Protein AF-A0A7S2GN56-F1 (afdb_monomer)

Organism: NCBI:txid327968

Foldseek 3Di:
DVLLVVQLVLLLCVVVVVDDQVRSVCCCVVPSVVVLVVVVVVVVPPDPPPPPPDPDDDDDDDDDDDDDDDPPDPPPPPWRKDKDKAFPWALLQFWAQLLRLCLRPLSCVLLVVLDPSSVVLSVVLCVVLVNDPVCRHGRLLPHDPVCSVCVLVSCVVRVVVSVHDNSNRIDTWMKIQQDPLDPPDCLDSVNIDISNNLNLLLVLLLPDQDCCLVPDVLQVADADPVRHHDPVRVVVVSVVSNVVSNVLSVVLSVSNDSVSVSVSSVSSSVVSVVVSVVVSVCVVVVQWDDDPPDIDGDDDD

Sequence (301 aa):
DLLWLAAVALAGYHDQGLLSDMKYQRTLQEELKESNDRVADSLFSGTPSAGDTVPEAASDDEDLPPSRRPPPRRSQEKHSLRFEKDLRLTLYKHWGLEESMMHSSYFYGMLGLHRDKGLRALKNFFATAGIPPSDYRQMFSCMQMKSQKGIANKFRQHGKAYGLSEGKMFLDMIVRDLGPLGEMYRALYLNEVSCLDAVHVVSALLSVVPVELSGTRTESLPKDASGKPELQAVETIQREAMVANFWRAFDAVLCKEPQTLRDGIAAAVEVAKAVQSQGRLIWDTKAMHKSGNFYWCRIEQ

Structure (mmCIF, N/CA/C/O backbone):
data_AF-A0A7S2GN56-F1
#
_entry.id   AF-A0A7S2GN56-F1
#
loop_
_atom_site.group_PDB
_atom_site.id
_atom_site.type_symbol
_atom_site.label_atom_id
_atom_site.label_alt_id
_atom_site.label_comp_id
_atom_site.label_asym_id
_atom_site.label_entity_id
_atom_site.label_seq_id
_atom_site.pdbx_PDB_ins_code
_atom_site.Cartn_x
_atom_site.Cartn_y
_atom_site.Cartn_z
_atom_site.occupancy
_atom_site.B_iso_or_equiv
_atom_site.auth_seq_id
_atom_site.auth_comp_id
_atom_site.auth_asym_id
_atom_site.auth_atom_id
_atom_site.pdbx_PDB_model_num
ATOM 1 N N . ASP A 1 1 ? 10.613 17.009 3.247 1.00 88.88 1 ASP A N 1
ATOM 2 C CA . ASP A 1 1 ? 11.185 16.133 2.201 1.00 88.88 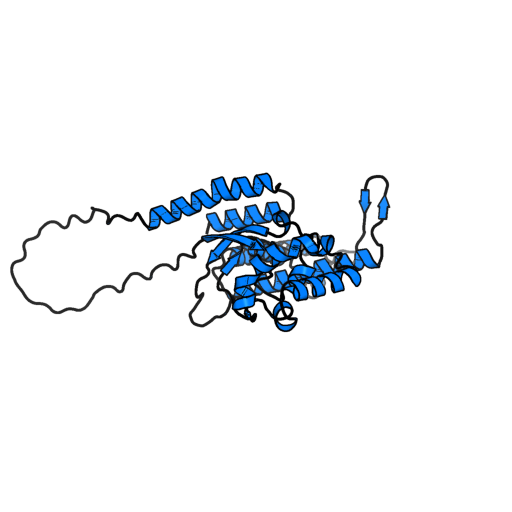1 ASP A CA 1
ATOM 3 C C . ASP A 1 1 ? 12.128 15.065 2.742 1.00 88.88 1 ASP A C 1
ATOM 5 O O . ASP A 1 1 ? 11.739 13.911 2.691 1.00 88.88 1 ASP A O 1
ATOM 9 N N . LEU A 1 2 ? 13.302 15.379 3.306 1.00 92.62 2 LEU A N 1
ATOM 10 C CA . LEU A 1 2 ? 14.234 14.330 3.780 1.00 92.62 2 LE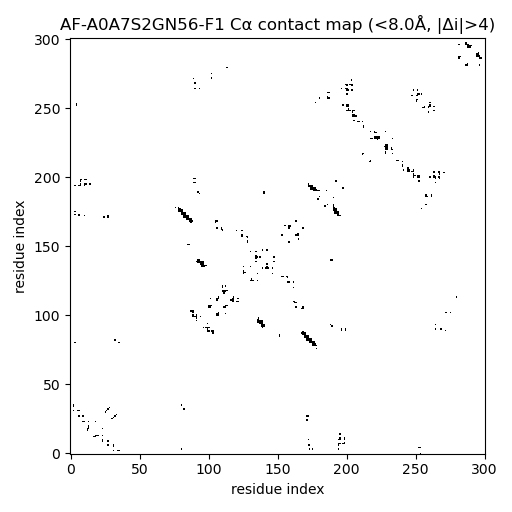U A CA 1
ATOM 11 C C . LEU A 1 2 ? 13.613 13.373 4.811 1.00 92.62 2 LEU A C 1
ATOM 13 O O . LEU A 1 2 ? 13.699 12.161 4.647 1.00 92.62 2 LEU A O 1
ATOM 17 N N . LEU A 1 3 ? 12.917 13.912 5.819 1.00 93.56 3 LEU A N 1
ATOM 18 C CA . LEU A 1 3 ? 12.226 13.096 6.824 1.00 93.56 3 LEU A CA 1
ATOM 19 C C . LEU A 1 3 ? 11.129 12.210 6.208 1.00 93.56 3 LEU A C 1
ATOM 21 O O . LEU A 1 3 ? 10.927 11.076 6.629 1.00 93.56 3 LEU A O 1
ATOM 25 N N . TRP A 1 4 ? 10.463 12.709 5.165 1.00 95.00 4 TRP A N 1
ATOM 26 C CA . TRP A 1 4 ? 9.474 11.947 4.407 1.00 95.00 4 TRP A CA 1
ATOM 27 C C . TRP A 1 4 ? 10.122 10.807 3.615 1.00 95.00 4 TRP A C 1
ATOM 29 O O . TRP A 1 4 ? 9.656 9.677 3.692 1.00 95.00 4 TRP A O 1
ATOM 39 N N . LEU A 1 5 ? 11.230 11.066 2.916 1.00 96.56 5 LEU A N 1
ATOM 40 C CA . LEU A 1 5 ? 11.973 10.023 2.201 1.00 96.56 5 LEU A CA 1
ATOM 41 C C . LEU A 1 5 ? 12.484 8.937 3.159 1.00 96.56 5 LEU A C 1
ATOM 43 O O . LEU A 1 5 ? 12.378 7.754 2.848 1.00 96.56 5 LEU A O 1
ATOM 47 N N . ALA A 1 6 ? 12.966 9.324 4.345 1.00 97.00 6 ALA A N 1
ATOM 48 C CA . ALA A 1 6 ? 13.357 8.380 5.390 1.00 97.00 6 ALA A CA 1
ATOM 49 C C . ALA A 1 6 ? 12.167 7.530 5.874 1.00 97.00 6 ALA A C 1
ATOM 51 O O . ALA A 1 6 ? 12.303 6.318 6.031 1.00 97.00 6 ALA A O 1
ATOM 52 N N . ALA A 1 7 ? 10.988 8.138 6.043 1.00 97.06 7 ALA A N 1
ATOM 53 C CA . ALA A 1 7 ? 9.761 7.432 6.408 1.00 97.06 7 ALA A CA 1
ATOM 54 C C . ALA A 1 7 ? 9.322 6.410 5.351 1.00 97.06 7 ALA A C 1
ATOM 56 O O . ALA A 1 7 ? 8.974 5.280 5.695 1.00 97.06 7 ALA A O 1
ATOM 57 N N . VAL A 1 8 ? 9.351 6.797 4.071 1.00 97.88 8 VAL A N 1
ATOM 58 C CA . VAL A 1 8 ? 9.019 5.910 2.946 1.00 97.88 8 VAL A CA 1
ATOM 59 C C . VAL A 1 8 ? 10.029 4.766 2.855 1.00 97.88 8 VAL A C 1
ATOM 61 O O . VAL A 1 8 ? 9.628 3.615 2.727 1.00 97.88 8 VAL A O 1
ATOM 64 N N . ALA A 1 9 ? 11.327 5.043 3.003 1.00 97.44 9 ALA A N 1
ATOM 65 C CA . ALA A 1 9 ? 12.356 4.004 3.012 1.00 97.44 9 ALA A CA 1
ATOM 66 C C . ALA A 1 9 ? 12.166 3.014 4.176 1.00 97.44 9 ALA A C 1
ATOM 68 O O . ALA A 1 9 ? 12.193 1.802 3.965 1.00 97.44 9 ALA A O 1
ATOM 69 N N . LEU A 1 10 ? 11.920 3.515 5.393 1.00 97.94 10 LEU A N 1
ATOM 70 C CA . LEU A 1 10 ? 11.666 2.686 6.573 1.00 97.94 10 LEU A CA 1
ATOM 71 C C . LEU A 1 10 ? 10.440 1.780 6.378 1.00 97.94 10 LEU A C 1
ATOM 73 O O . LEU A 1 10 ? 10.506 0.584 6.669 1.00 97.94 10 LEU A O 1
ATOM 77 N N . ALA A 1 11 ? 9.341 2.339 5.861 1.00 97.50 11 ALA A N 1
ATOM 78 C CA . ALA A 1 11 ? 8.138 1.582 5.523 1.00 97.50 11 ALA A CA 1
ATOM 79 C C . ALA A 1 11 ? 8.406 0.544 4.424 1.00 97.50 11 ALA A C 1
ATOM 81 O O . ALA A 1 11 ? 7.923 -0.577 4.528 1.00 97.50 11 ALA A O 1
ATOM 82 N N . GLY A 1 12 ? 9.227 0.873 3.424 1.00 97.06 12 GLY A N 1
ATOM 83 C CA . GLY A 1 12 ? 9.600 -0.044 2.345 1.00 97.06 12 GLY A CA 1
ATOM 84 C C . GLY A 1 12 ? 10.362 -1.269 2.844 1.00 97.06 12 GLY A C 1
ATOM 85 O O . GLY A 1 12 ? 9.999 -2.397 2.515 1.00 97.06 12 GLY A O 1
ATOM 86 N N . TYR A 1 13 ? 11.365 -1.074 3.706 1.00 97.19 13 TYR A N 1
ATOM 87 C CA . TYR A 1 13 ? 12.093 -2.191 4.319 1.00 97.19 13 TYR A CA 1
ATOM 88 C C . TYR A 1 13 ? 11.192 -3.071 5.196 1.00 97.19 13 TYR A C 1
ATOM 90 O O . TYR A 1 13 ? 11.375 -4.288 5.244 1.00 97.19 13 TYR A O 1
ATOM 98 N N . HIS A 1 14 ? 10.221 -2.474 5.892 1.00 96.75 14 HIS A N 1
ATOM 99 C CA . HIS A 1 14 ? 9.245 -3.220 6.689 1.00 96.75 14 HIS A CA 1
ATOM 100 C C . HIS A 1 14 ? 8.261 -4.009 5.822 1.00 96.75 14 HIS A C 1
ATOM 102 O O . HIS A 1 14 ? 8.026 -5.186 6.095 1.00 96.75 14 HIS A O 1
ATOM 108 N N . ASP A 1 15 ? 7.740 -3.408 4.752 1.00 94.62 15 ASP A N 1
ATOM 109 C CA . ASP A 1 15 ? 6.790 -4.060 3.847 1.00 94.62 15 ASP A CA 1
ATOM 110 C C . ASP A 1 15 ? 7.421 -5.246 3.100 1.00 94.62 15 ASP A C 1
ATOM 112 O O . ASP A 1 15 ? 6.813 -6.308 2.987 1.00 94.62 15 ASP A O 1
ATOM 116 N N . GLN A 1 16 ? 8.695 -5.121 2.710 1.00 93.69 16 GLN A N 1
ATOM 117 C CA . GLN A 1 16 ? 9.483 -6.206 2.108 1.00 93.69 16 GLN A CA 1
ATOM 118 C C . GLN A 1 16 ? 9.889 -7.310 3.104 1.00 93.69 16 GLN A C 1
ATOM 120 O O . GLN A 1 16 ? 10.497 -8.304 2.709 1.00 93.69 16 GLN A O 1
ATOM 125 N N . GLY A 1 17 ? 9.594 -7.153 4.400 1.00 94.06 17 GLY A N 1
ATOM 126 C CA . GLY A 1 17 ? 9.974 -8.113 5.441 1.00 94.06 17 GLY A CA 1
ATOM 127 C C . GLY A 1 17 ? 11.466 -8.107 5.796 1.00 94.06 17 GLY A C 1
ATOM 128 O O . GLY A 1 17 ? 11.933 -9.010 6.488 1.00 94.06 17 GLY A O 1
ATOM 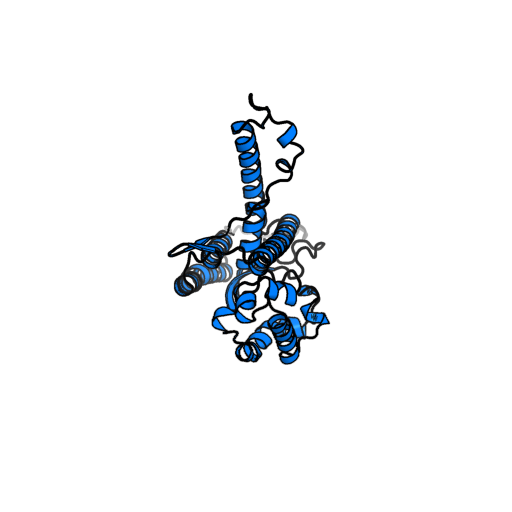129 N N . LEU A 1 18 ? 12.215 -7.091 5.353 1.00 96.06 18 LEU A N 1
ATOM 130 C CA . LEU A 1 18 ? 13.637 -6.903 5.670 1.00 96.06 18 LEU A CA 1
ATOM 131 C C . LEU A 1 18 ? 13.849 -6.287 7.062 1.00 96.06 18 LEU A C 1
ATOM 133 O O . LEU A 1 18 ? 14.956 -6.318 7.602 1.00 96.06 18 LEU A O 1
ATOM 137 N N . LEU A 1 19 ? 12.788 -5.735 7.656 1.00 96.38 19 LEU A N 1
ATOM 138 C CA . LEU A 1 19 ? 12.792 -5.137 8.984 1.00 96.38 19 LEU A CA 1
ATOM 139 C C . LEU A 1 19 ? 11.758 -5.808 9.892 1.00 96.38 19 LEU A C 1
ATOM 141 O O . LEU A 1 19 ? 10.605 -5.983 9.508 1.00 96.38 19 LEU A O 1
ATOM 145 N N . SER A 1 20 ? 12.152 -6.150 11.121 1.00 95.88 20 SER A N 1
ATOM 146 C CA . SER A 1 20 ? 11.213 -6.682 12.114 1.00 95.88 20 SER A CA 1
ATOM 147 C C . SER A 1 20 ? 10.247 -5.602 12.611 1.00 95.88 20 SER A C 1
ATOM 149 O O . SER A 1 20 ? 10.622 -4.432 12.701 1.00 95.88 20 SER A O 1
ATOM 151 N N . ASP A 1 21 ? 9.035 -6.004 13.015 1.00 93.25 21 ASP A N 1
ATOM 152 C CA . ASP A 1 21 ? 8.020 -5.097 13.584 1.00 93.25 21 ASP A CA 1
ATOM 153 C C . ASP A 1 21 ? 8.595 -4.256 14.740 1.00 93.25 21 ASP A C 1
ATOM 155 O O . ASP A 1 21 ? 8.409 -3.044 14.789 1.00 93.25 21 ASP A O 1
ATOM 159 N N . MET A 1 22 ? 9.371 -4.883 15.634 1.00 94.44 22 MET A N 1
ATOM 160 C CA . MET A 1 22 ? 9.997 -4.203 16.773 1.00 94.44 22 MET A CA 1
ATOM 161 C C . MET A 1 22 ? 10.989 -3.121 16.328 1.00 94.44 22 MET A C 1
ATOM 163 O O . MET A 1 22 ? 11.000 -2.027 16.889 1.00 94.44 22 MET A O 1
ATOM 167 N N . LYS A 1 23 ? 11.832 -3.418 15.329 1.00 96.50 23 LYS A N 1
ATOM 168 C CA . LYS A 1 23 ? 12.833 -2.463 14.840 1.00 96.50 23 LYS A CA 1
ATOM 169 C C . LYS A 1 23 ? 12.171 -1.330 14.056 1.00 96.50 23 LYS A C 1
ATOM 171 O O . LYS A 1 23 ? 12.557 -0.184 14.242 1.00 96.50 23 LYS A O 1
ATOM 176 N N . TYR A 1 24 ? 11.145 -1.639 13.260 1.00 96.75 24 TYR A N 1
ATOM 177 C CA . TYR A 1 24 ? 10.321 -0.637 12.585 1.00 96.75 24 TYR A CA 1
ATOM 178 C C . TYR A 1 24 ? 9.705 0.347 13.584 1.00 96.75 24 TYR A C 1
ATOM 180 O O . TYR A 1 24 ? 9.923 1.551 13.472 1.00 96.75 24 TYR A O 1
ATOM 188 N N . GLN A 1 25 ? 8.996 -0.165 14.595 1.00 94.88 25 GLN A N 1
ATOM 189 C CA . GLN A 1 25 ? 8.334 0.671 15.597 1.00 94.88 25 GLN A CA 1
ATOM 190 C C . GLN A 1 25 ? 9.326 1.523 16.386 1.00 94.88 25 GLN A C 1
ATOM 192 O O . GLN A 1 25 ? 9.063 2.702 16.613 1.00 94.88 25 GLN A O 1
ATOM 197 N N . ARG A 1 26 ? 10.473 0.947 16.767 1.00 95.94 26 ARG A N 1
ATOM 198 C CA . ARG A 1 26 ? 11.530 1.678 17.468 1.00 95.94 26 ARG A CA 1
ATOM 199 C C . ARG A 1 26 ? 12.043 2.849 16.634 1.00 95.94 26 ARG A C 1
ATOM 201 O O . ARG A 1 26 ? 11.947 3.982 17.081 1.00 95.94 26 ARG A O 1
ATOM 208 N N . THR A 1 27 ? 12.525 2.594 15.417 1.00 96.81 27 THR A N 1
ATOM 209 C CA . THR A 1 27 ? 13.077 3.645 14.545 1.00 96.81 27 THR A CA 1
ATOM 210 C C . THR A 1 27 ? 12.025 4.703 14.200 1.00 96.81 27 THR A C 1
ATOM 212 O O . THR A 1 27 ? 12.320 5.896 14.178 1.00 96.81 27 THR A O 1
ATOM 215 N N . LEU A 1 28 ? 10.768 4.303 13.990 1.00 96.06 28 LEU A N 1
ATOM 216 C CA . LEU A 1 28 ? 9.684 5.249 13.733 1.00 96.06 28 LEU A CA 1
ATOM 217 C C . LEU A 1 28 ? 9.434 6.192 14.923 1.00 96.06 28 LEU A C 1
ATOM 219 O O . LEU A 1 28 ? 9.300 7.397 14.718 1.00 96.06 28 LEU A O 1
ATOM 223 N N . GLN A 1 29 ? 9.354 5.657 16.146 1.00 92.94 29 GLN A N 1
ATOM 224 C CA . GLN A 1 29 ? 9.028 6.434 17.350 1.00 92.94 29 GLN A CA 1
ATOM 225 C C . GLN A 1 29 ? 10.225 7.223 17.888 1.00 92.94 29 GLN A C 1
ATOM 227 O O . GLN A 1 29 ? 10.078 8.389 18.234 1.00 92.94 29 GLN A O 1
ATOM 232 N N . GLU A 1 30 ? 11.394 6.595 17.976 1.00 92.38 30 GLU A N 1
ATOM 233 C CA . GLU A 1 30 ? 12.573 7.186 18.616 1.00 92.38 30 GLU A CA 1
ATOM 234 C C . GLU A 1 30 ? 13.326 8.123 17.669 1.00 92.38 30 GLU A C 1
ATOM 236 O O . GLU A 1 30 ? 13.871 9.119 18.121 1.00 92.38 30 GLU A O 1
ATOM 241 N N . GLU A 1 31 ? 13.337 7.861 16.358 1.00 93.19 31 GLU A N 1
ATOM 242 C CA . GLU A 1 31 ? 14.113 8.682 15.420 1.00 93.19 31 GLU A CA 1
ATOM 243 C C . GLU A 1 31 ? 13.217 9.617 14.608 1.00 93.19 31 GLU A C 1
ATOM 245 O O . GLU A 1 31 ? 13.382 10.839 14.652 1.00 93.19 31 GLU A O 1
ATOM 250 N N . LEU A 1 32 ? 12.256 9.070 13.856 1.00 94.00 32 LEU A N 1
ATOM 251 C CA . LEU A 1 32 ? 11.489 9.879 12.904 1.00 94.00 32 LEU A CA 1
ATOM 252 C C . LEU A 1 32 ? 10.482 10.800 13.596 1.00 94.00 32 LEU A C 1
ATOM 254 O O . LEU A 1 32 ? 10.369 11.966 13.214 1.00 94.00 32 LEU A O 1
ATOM 258 N N . LYS A 1 33 ? 9.762 10.296 14.605 1.00 91.94 33 LYS A N 1
ATOM 259 C CA . LYS A 1 33 ? 8.784 11.088 15.361 1.00 91.94 33 LYS A CA 1
ATOM 260 C C . LYS A 1 33 ? 9.442 12.188 16.162 1.00 91.94 33 LYS A C 1
ATOM 262 O O . LYS A 1 33 ? 9.076 13.344 15.992 1.00 91.94 33 LYS A O 1
ATOM 267 N N . GLU A 1 34 ? 10.465 11.849 16.936 1.00 90.81 34 GLU A N 1
ATOM 268 C CA . GLU A 1 34 ? 11.209 12.848 17.696 1.00 90.81 34 GLU A CA 1
ATOM 269 C C . GLU A 1 34 ? 11.808 13.925 16.773 1.00 90.81 34 GLU A C 1
ATOM 271 O O . GLU A 1 34 ? 11.731 15.118 17.064 1.00 90.81 34 GLU A O 1
ATOM 276 N N . SER A 1 35 ? 12.343 13.532 15.611 1.00 91.31 35 SER A N 1
ATOM 277 C CA . SER A 1 35 ? 12.850 14.493 14.624 1.00 91.31 35 SER A CA 1
ATOM 278 C C . SER A 1 35 ? 11.751 15.396 14.061 1.00 91.31 35 SER A C 1
ATOM 280 O O . SER A 1 35 ? 11.990 16.586 13.858 1.00 91.31 35 SER A O 1
ATOM 282 N N . ASN A 1 36 ? 10.552 14.865 13.812 1.00 90.19 36 ASN A N 1
ATOM 283 C CA . ASN A 1 36 ? 9.417 15.664 13.355 1.00 90.19 36 ASN A CA 1
ATOM 284 C C . ASN A 1 36 ? 8.959 16.665 14.418 1.00 90.19 36 ASN A C 1
ATOM 286 O O . ASN A 1 36 ? 8.719 17.825 14.093 1.00 90.19 36 ASN A O 1
ATOM 290 N N . ASP A 1 37 ? 8.872 16.218 15.670 1.00 88.38 37 ASP A N 1
ATOM 291 C CA . ASP A 1 37 ? 8.429 17.034 16.800 1.00 88.38 37 ASP A CA 1
ATOM 292 C C . ASP A 1 37 ? 9.418 18.191 17.035 1.00 88.38 37 ASP A C 1
ATOM 294 O O . ASP A 1 37 ? 9.009 19.348 17.105 1.00 88.38 37 ASP A O 1
ATOM 298 N N . ARG A 1 38 ? 10.734 17.928 16.977 1.00 87.31 38 ARG A N 1
ATOM 299 C CA . ARG A 1 38 ? 11.776 18.976 17.029 1.00 87.31 38 ARG A CA 1
ATOM 300 C C . ARG A 1 38 ? 11.651 20.000 15.897 1.00 87.31 38 ARG A C 1
ATOM 302 O O . ARG A 1 38 ? 11.844 21.197 16.112 1.00 87.31 38 ARG A O 1
ATOM 309 N N . VAL A 1 39 ? 11.354 19.542 14.677 1.00 84.44 39 VAL A N 1
ATOM 310 C CA . VAL A 1 39 ? 11.133 20.444 13.536 1.00 84.44 39 VAL A CA 1
ATOM 311 C C . VAL A 1 39 ? 9.881 21.286 13.763 1.00 84.44 39 VAL A C 1
ATOM 313 O O . VAL A 1 39 ? 9.929 22.492 13.522 1.00 84.44 39 VAL A O 1
ATOM 316 N N . ALA A 1 40 ? 8.791 20.695 14.252 1.00 80.19 40 ALA A N 1
ATOM 317 C CA . ALA A 1 40 ? 7.570 21.423 14.568 1.00 80.19 40 ALA A CA 1
ATOM 318 C C . ALA A 1 40 ? 7.827 22.504 15.630 1.00 80.19 40 ALA A C 1
ATOM 320 O O . ALA A 1 40 ? 7.510 23.668 15.388 1.00 80.19 40 ALA A O 1
ATOM 321 N N . ASP A 1 41 ? 8.495 22.165 16.733 1.00 80.62 41 ASP A N 1
ATOM 322 C CA . ASP A 1 41 ? 8.812 23.105 17.814 1.00 80.62 41 ASP A CA 1
ATOM 323 C C . ASP A 1 41 ? 9.653 24.291 17.330 1.00 80.62 41 ASP A C 1
ATOM 325 O O . ASP A 1 41 ? 9.342 25.437 17.653 1.00 80.62 41 ASP A O 1
ATOM 329 N N . SER A 1 42 ? 10.653 24.050 16.473 1.00 77.25 42 SER A N 1
ATOM 330 C CA . SER A 1 42 ? 11.484 25.119 15.894 1.00 77.25 42 SER A CA 1
ATOM 331 C C . SER A 1 42 ? 10.696 26.123 15.039 1.00 77.25 42 SER A C 1
ATOM 333 O O . SER A 1 42 ? 11.086 27.284 14.920 1.00 77.25 42 SER A O 1
ATOM 335 N N . LEU A 1 43 ? 9.578 25.692 14.441 1.00 72.44 43 LEU A N 1
ATOM 336 C CA . LEU A 1 43 ? 8.703 26.556 13.645 1.00 72.44 43 LEU A CA 1
ATOM 337 C C . LEU A 1 43 ? 7.788 27.412 14.527 1.00 72.44 43 LEU A C 1
ATOM 339 O O . LEU A 1 43 ? 7.441 28.523 14.129 1.00 72.44 43 LEU A O 1
ATOM 343 N N . PHE A 1 44 ? 7.413 26.915 15.709 1.00 63.19 44 PHE A N 1
ATOM 344 C CA . PHE A 1 44 ? 6.595 27.648 16.677 1.00 63.19 44 PHE A CA 1
ATOM 345 C C . PHE A 1 44 ? 7.428 28.541 17.606 1.00 63.19 44 PHE A C 1
ATOM 347 O O . PHE A 1 44 ? 6.938 29.577 18.048 1.00 63.19 44 PHE A O 1
ATOM 354 N N . SER A 1 45 ? 8.693 28.196 17.862 1.00 59.50 45 SER A N 1
ATOM 355 C CA . SER A 1 45 ? 9.604 28.957 18.725 1.00 59.50 45 SER A CA 1
ATOM 356 C C . SER A 1 45 ? 10.325 30.109 18.017 1.00 59.50 45 SER A C 1
ATOM 358 O O . SER A 1 45 ? 11.328 30.600 18.536 1.00 59.50 45 SER A O 1
ATOM 360 N N . GLY A 1 46 ? 9.865 30.527 16.833 1.00 48.56 46 GLY A N 1
ATOM 361 C CA . GLY A 1 46 ? 10.388 31.690 16.121 1.00 48.56 46 GLY A CA 1
ATOM 362 C C . GLY A 1 46 ? 10.161 32.977 16.916 1.00 48.56 46 GLY A C 1
ATOM 363 O O . GLY A 1 46 ? 9.197 33.700 16.683 1.00 48.56 46 GLY A O 1
ATOM 364 N N . THR A 1 47 ? 11.055 33.264 17.858 1.00 42.75 47 THR A N 1
ATOM 365 C CA . THR A 1 47 ? 11.255 34.591 18.434 1.00 42.75 47 THR A CA 1
ATOM 366 C C . THR A 1 47 ? 11.540 35.582 17.300 1.00 42.75 47 THR A C 1
ATOM 368 O O . THR A 1 47 ? 12.280 35.245 16.369 1.00 42.75 47 THR A O 1
ATOM 371 N N . PRO A 1 48 ? 10.982 36.809 17.326 1.00 41.97 48 PRO A N 1
ATOM 372 C CA . PRO A 1 48 ? 11.433 37.841 16.407 1.00 41.97 48 PRO A CA 1
ATOM 373 C C . PRO A 1 48 ? 12.919 38.061 16.689 1.00 41.97 48 PRO A C 1
ATOM 375 O O . PRO A 1 48 ? 13.305 38.405 17.806 1.00 41.97 48 PRO A O 1
ATOM 378 N N . SER A 1 49 ? 13.756 37.777 15.694 1.00 37.03 49 SER A N 1
ATOM 379 C CA . SER A 1 49 ? 15.193 37.996 15.779 1.00 37.03 49 SER A CA 1
ATOM 380 C C . SER A 1 49 ? 15.436 39.467 16.111 1.00 37.03 49 SER A C 1
ATOM 382 O O . SER A 1 49 ? 15.187 40.342 15.284 1.00 37.03 49 SER A O 1
ATOM 384 N N . ALA A 1 50 ? 15.914 39.729 17.328 1.00 44.50 50 ALA A N 1
ATOM 385 C CA . ALA A 1 50 ? 16.502 40.997 17.730 1.00 44.50 50 ALA A CA 1
ATOM 386 C C . ALA A 1 50 ? 17.789 41.192 16.916 1.00 44.50 50 ALA A C 1
ATOM 388 O O . ALA A 1 50 ? 18.871 40.774 17.318 1.00 44.50 50 ALA A O 1
ATOM 389 N N . GLY A 1 51 ? 17.637 41.719 15.704 1.00 44.22 51 GLY A N 1
ATOM 390 C CA . GLY A 1 51 ? 18.727 41.881 14.746 1.00 44.22 51 GLY A CA 1
ATOM 391 C C . GLY A 1 51 ? 18.483 42.931 13.668 1.00 44.22 51 GLY A C 1
ATOM 392 O O . GLY A 1 51 ? 19.316 43.044 12.782 1.00 44.22 51 GLY A O 1
ATOM 393 N N . ASP A 1 52 ? 17.406 43.715 13.764 1.00 40.03 52 ASP A N 1
ATOM 394 C CA . ASP A 1 52 ? 17.260 44.966 13.017 1.00 40.03 52 ASP A CA 1
ATOM 395 C C . ASP A 1 52 ? 17.349 46.124 14.014 1.00 40.03 52 ASP A C 1
ATOM 397 O O . ASP A 1 52 ? 16.358 46.744 14.400 1.00 40.03 52 ASP A O 1
ATOM 401 N N . THR A 1 53 ? 18.568 46.394 14.483 1.00 38.59 53 THR A N 1
ATOM 402 C CA . THR A 1 53 ? 18.892 47.684 15.093 1.00 38.59 53 THR A CA 1
ATOM 403 C C . THR A 1 53 ? 18.846 48.718 13.974 1.00 38.59 53 THR A C 1
ATOM 405 O O . THR A 1 53 ? 19.835 48.950 13.280 1.00 38.59 53 THR A O 1
ATOM 408 N N . VAL A 1 54 ? 17.673 49.302 13.749 1.00 42.56 54 VAL A N 1
ATOM 409 C CA . VAL A 1 54 ? 17.545 50.532 12.966 1.00 42.56 54 VAL A CA 1
ATOM 410 C C . VAL A 1 54 ? 18.292 51.616 13.751 1.00 42.56 54 VAL A C 1
ATOM 412 O O . VAL A 1 54 ? 17.946 51.835 14.914 1.00 42.56 54 VAL A O 1
ATOM 415 N N . PRO A 1 55 ? 19.330 52.273 13.201 1.00 39.19 55 PRO A N 1
ATOM 416 C CA . PRO A 1 55 ? 19.887 53.439 13.860 1.00 39.19 55 PRO A CA 1
ATOM 417 C C . PRO A 1 55 ? 18.815 54.530 13.867 1.00 39.19 55 PRO A C 1
ATOM 419 O O . PRO A 1 55 ? 18.240 54.864 12.832 1.00 39.19 55 PRO A O 1
ATOM 422 N N . GLU A 1 56 ? 18.543 55.031 15.066 1.00 37.44 56 GLU A N 1
ATOM 423 C CA . GLU A 1 56 ? 17.690 56.171 15.376 1.00 37.44 56 GLU A CA 1
ATOM 424 C C . GLU A 1 56 ? 18.181 57.400 14.597 1.00 37.44 56 GLU A C 1
ATOM 426 O O . GLU A 1 56 ? 19.066 58.138 15.027 1.00 37.44 56 GLU A O 1
ATOM 431 N N . ALA A 1 57 ? 17.650 57.581 13.390 1.00 38.72 57 ALA A N 1
ATOM 432 C CA . ALA A 1 57 ? 17.704 58.841 12.677 1.00 38.72 57 ALA A CA 1
ATOM 433 C C . ALA A 1 57 ? 16.440 59.610 13.057 1.00 38.72 57 ALA A C 1
ATOM 435 O O . ALA A 1 57 ? 15.329 59.204 12.719 1.00 38.72 57 ALA A O 1
ATOM 436 N N . ALA A 1 58 ? 16.636 60.691 13.807 1.00 43.69 58 ALA A N 1
ATOM 437 C CA . ALA A 1 58 ? 15.612 61.677 14.093 1.00 43.69 58 ALA A CA 1
ATOM 438 C C . ALA A 1 58 ? 14.941 62.137 12.790 1.00 43.69 58 ALA A C 1
ATOM 440 O O . ALA A 1 58 ? 15.624 62.524 11.840 1.00 43.69 58 ALA A O 1
ATOM 441 N N . SER A 1 59 ? 13.612 62.118 12.764 1.00 37.09 59 SER A N 1
ATOM 442 C CA . SER A 1 59 ? 12.823 62.837 11.771 1.00 37.09 59 SER A CA 1
ATOM 443 C C . SER A 1 59 ? 11.748 63.634 12.497 1.00 37.09 59 SER A C 1
ATOM 445 O O . SER A 1 59 ? 10.768 63.058 12.974 1.00 37.09 59 SER A O 1
ATOM 447 N N . ASP A 1 60 ? 11.960 64.943 12.567 1.00 44.69 60 ASP A N 1
ATOM 448 C CA . ASP A 1 60 ? 10.855 65.889 12.483 1.00 44.69 60 ASP A CA 1
ATOM 449 C C . ASP A 1 60 ? 10.390 65.964 11.013 1.00 44.69 60 ASP A C 1
ATOM 451 O O . ASP A 1 60 ? 11.190 65.781 10.091 1.00 44.69 60 ASP A O 1
ATOM 455 N N . ASP A 1 61 ? 9.097 66.255 10.857 1.00 38.47 61 ASP A N 1
ATOM 456 C CA . ASP A 1 61 ? 8.360 66.677 9.654 1.00 38.47 61 ASP A CA 1
ATOM 457 C C . ASP A 1 61 ? 7.782 65.607 8.691 1.00 38.47 61 ASP A C 1
ATOM 459 O O . ASP A 1 61 ? 8.422 65.109 7.769 1.00 38.47 61 ASP A O 1
ATOM 463 N N . GLU A 1 62 ? 6.514 65.271 8.981 1.00 49.56 62 GLU A N 1
ATOM 464 C CA . GLU A 1 62 ? 5.280 65.400 8.164 1.00 49.56 62 GLU A CA 1
ATOM 465 C C . GLU A 1 62 ? 5.244 65.071 6.644 1.00 49.56 62 GLU A C 1
ATOM 467 O O . GLU A 1 62 ? 6.077 65.483 5.843 1.00 49.56 62 GLU A O 1
ATOM 472 N N . ASP A 1 63 ? 4.121 64.425 6.279 1.00 50.22 63 ASP A N 1
ATOM 473 C CA . ASP A 1 63 ? 3.496 64.235 4.953 1.00 50.22 63 ASP A CA 1
ATOM 474 C C . ASP A 1 63 ? 4.143 63.321 3.878 1.00 50.22 63 ASP A C 1
ATOM 476 O O . ASP A 1 63 ? 4.998 63.755 3.117 1.00 50.22 63 ASP A O 1
ATOM 480 N N . LEU A 1 64 ? 3.606 62.090 3.682 1.00 43.47 64 LEU A N 1
ATOM 481 C CA . LEU A 1 64 ? 3.396 61.435 2.356 1.00 43.47 64 LEU A CA 1
ATOM 482 C C . LEU A 1 64 ? 2.506 60.140 2.440 1.00 43.47 64 LEU A C 1
ATOM 484 O O . LEU A 1 64 ? 2.503 59.458 3.466 1.00 43.47 64 LEU A O 1
ATOM 488 N N . PRO A 1 65 ? 1.742 59.755 1.382 1.00 47.16 65 PRO A N 1
ATOM 489 C CA . PRO A 1 65 ? 0.562 58.865 1.457 1.00 47.16 65 PRO A CA 1
ATOM 490 C C . PRO A 1 65 ? 0.840 57.339 1.401 1.00 47.16 65 PRO A C 1
ATOM 492 O O . PRO A 1 65 ? 1.921 56.901 1.000 1.00 47.16 65 PRO A O 1
ATOM 495 N N . PRO A 1 66 ? -0.153 56.477 1.737 1.00 48.91 66 PRO A N 1
ATOM 496 C CA . PRO A 1 66 ? 0.076 55.059 1.990 1.00 48.91 66 PRO A CA 1
ATOM 497 C C . PRO A 1 66 ? -0.085 54.217 0.718 1.00 48.91 66 PRO A C 1
ATOM 499 O O . PRO A 1 66 ? -1.190 53.810 0.364 1.00 48.91 66 PRO A O 1
ATOM 502 N N . SER A 1 67 ? 1.006 53.861 0.036 1.00 52.31 67 SER A N 1
ATOM 503 C CA . SER A 1 67 ? 0.974 52.669 -0.823 1.00 52.31 67 SER A CA 1
ATOM 504 C C . SER A 1 67 ? 2.355 52.163 -1.213 1.00 52.31 67 SER A C 1
ATOM 506 O O . SER A 1 67 ? 2.983 52.678 -2.133 1.00 52.31 67 SER A O 1
ATOM 508 N N . ARG A 1 68 ? 2.793 51.115 -0.507 1.00 51.12 68 ARG A N 1
ATOM 509 C CA . ARG A 1 68 ? 3.539 49.940 -1.002 1.00 51.12 68 ARG A CA 1
ATOM 510 C C . ARG A 1 68 ? 3.942 49.097 0.208 1.00 51.12 68 ARG A C 1
ATOM 512 O O . ARG A 1 68 ? 5.111 48.977 0.554 1.00 51.12 68 ARG A O 1
ATOM 519 N N . ARG A 1 69 ? 2.949 48.493 0.870 1.00 45.25 69 ARG A N 1
ATOM 520 C CA . ARG A 1 69 ? 3.243 47.310 1.686 1.00 45.25 69 ARG A CA 1
ATOM 521 C C . ARG A 1 69 ? 3.652 46.207 0.703 1.00 45.25 69 ARG A C 1
ATOM 523 O O . ARG A 1 69 ? 2.872 45.944 -0.216 1.00 45.25 69 ARG A O 1
ATOM 530 N N . PRO A 1 70 ? 4.837 45.585 0.826 1.00 43.66 70 PRO A N 1
ATOM 531 C CA . PRO A 1 70 ? 5.095 44.361 0.084 1.00 43.66 70 PRO A CA 1
ATOM 532 C C . PRO A 1 70 ? 4.007 43.346 0.472 1.00 43.66 70 PRO A C 1
ATOM 534 O O . PRO A 1 70 ? 3.605 43.316 1.641 1.00 43.66 70 PRO A O 1
ATOM 537 N N . PRO A 1 71 ? 3.474 42.551 -0.474 1.00 41.62 71 PRO A N 1
ATOM 538 C CA . PRO A 1 71 ? 2.495 41.534 -0.124 1.00 41.62 71 PRO A CA 1
ATOM 539 C C . PRO A 1 71 ? 3.105 40.604 0.935 1.00 41.62 71 PRO A C 1
ATOM 541 O O . PRO A 1 71 ? 4.326 40.392 0.918 1.00 41.62 71 PRO A O 1
ATOM 544 N N . PRO A 1 72 ? 2.297 40.048 1.857 1.00 39.84 72 PRO A N 1
ATOM 545 C CA . PRO A 1 72 ? 2.794 39.032 2.770 1.00 39.84 72 PRO A CA 1
ATOM 546 C C . PRO A 1 72 ? 3.488 37.957 1.933 1.00 39.84 72 PRO A C 1
ATOM 548 O O . PRO A 1 72 ? 2.928 37.463 0.950 1.00 39.84 72 PRO A O 1
ATOM 551 N N . ARG A 1 73 ? 4.749 37.666 2.281 1.00 40.22 73 ARG A N 1
ATOM 552 C CA . ARG A 1 73 ? 5.525 36.580 1.679 1.00 40.22 73 ARG A CA 1
ATOM 553 C C . ARG A 1 73 ? 4.612 35.362 1.638 1.00 40.22 73 ARG A C 1
ATOM 555 O O . ARG A 1 73 ? 4.156 34.942 2.698 1.00 40.22 73 ARG A O 1
ATOM 562 N N . ARG A 1 74 ? 4.326 34.849 0.432 1.00 38.22 74 ARG A N 1
ATOM 563 C CA . ARG A 1 74 ? 3.627 33.574 0.221 1.00 38.22 74 ARG A CA 1
ATOM 564 C C . ARG A 1 74 ? 4.135 32.603 1.277 1.00 38.22 74 ARG A C 1
ATOM 566 O O . ARG A 1 74 ? 5.315 32.252 1.255 1.00 38.22 74 ARG A O 1
ATOM 573 N N . SER A 1 75 ? 3.277 32.234 2.218 1.00 41.22 75 SER A N 1
ATOM 574 C CA . SER A 1 75 ? 3.512 31.116 3.113 1.00 41.22 75 SER A CA 1
ATOM 575 C C . SER A 1 75 ? 3.855 29.938 2.210 1.00 41.22 75 SER A C 1
ATOM 577 O O . SER A 1 75 ? 2.999 29.459 1.475 1.00 41.22 75 SER A O 1
ATOM 579 N N . GLN A 1 76 ? 5.131 29.542 2.169 1.00 41.97 76 GLN A N 1
ATOM 580 C CA . GLN A 1 76 ? 5.529 28.280 1.559 1.00 41.97 76 GLN A CA 1
ATOM 581 C C . GLN A 1 76 ? 4.612 27.222 2.166 1.00 41.97 76 GLN A C 1
ATOM 583 O O . GLN A 1 76 ? 4.641 27.040 3.384 1.00 41.97 76 GLN A O 1
ATOM 588 N N . GLU A 1 77 ? 3.772 26.593 1.344 1.00 48.53 77 GLU A N 1
ATOM 589 C CA . GLU A 1 77 ? 2.908 25.489 1.750 1.00 48.53 77 GLU A CA 1
ATOM 590 C C . GLU A 1 77 ? 3.807 24.340 2.214 1.00 48.53 77 GLU A C 1
ATOM 592 O O . GLU A 1 77 ? 4.259 23.492 1.447 1.00 48.53 77 GLU A O 1
ATOM 597 N N . LYS A 1 78 ? 4.183 24.369 3.493 1.00 54.19 78 LYS A N 1
ATOM 598 C CA . LYS A 1 78 ? 4.954 23.308 4.120 1.00 54.19 78 LYS A CA 1
ATOM 599 C C . LYS A 1 78 ? 3.979 22.169 4.375 1.00 54.19 78 LYS A C 1
ATOM 601 O O . LYS A 1 78 ? 3.242 22.194 5.352 1.00 54.19 78 LYS A O 1
ATOM 606 N N . HIS A 1 79 ? 3.984 21.194 3.473 1.00 62.94 79 HIS A N 1
ATOM 607 C CA . HIS A 1 79 ? 3.378 19.880 3.666 1.00 62.94 79 HIS A CA 1
ATOM 608 C C . HIS A 1 79 ? 3.717 19.343 5.064 1.00 62.94 79 HIS A C 1
ATOM 610 O O . HIS A 1 79 ? 4.881 19.024 5.332 1.00 62.94 79 HIS A O 1
ATOM 616 N N . SER A 1 80 ? 2.732 19.288 5.964 1.00 82.88 80 SER A N 1
ATOM 617 C CA . SER A 1 80 ? 2.915 18.763 7.316 1.00 82.88 80 SER A CA 1
ATOM 618 C C . SER A 1 80 ? 3.046 17.245 7.285 1.00 82.88 80 SER A C 1
ATOM 620 O O . SER A 1 80 ? 2.383 16.557 6.509 1.00 82.88 80 SER A O 1
ATOM 622 N N . LEU A 1 81 ? 3.929 16.712 8.126 1.00 91.19 81 LEU A N 1
ATOM 623 C CA . LEU A 1 81 ? 4.007 15.282 8.392 1.00 91.19 81 LEU A CA 1
ATOM 624 C C . LEU A 1 81 ? 3.285 15.004 9.706 1.00 91.19 81 LEU A C 1
ATOM 626 O O . LEU A 1 81 ? 3.540 15.667 10.714 1.00 91.19 81 LEU A O 1
ATOM 630 N N . ARG A 1 82 ? 2.389 14.022 9.689 1.00 92.50 82 ARG A N 1
ATOM 631 C CA . ARG A 1 82 ? 1.646 13.560 10.860 1.00 92.50 82 ARG A CA 1
ATOM 632 C C . ARG A 1 82 ? 1.978 12.114 11.163 1.00 92.50 82 ARG A C 1
ATOM 634 O O . ARG A 1 82 ? 2.159 11.310 10.255 1.00 92.50 82 ARG A O 1
ATOM 641 N N . PHE A 1 83 ? 1.989 11.786 12.446 1.00 93.56 83 PHE A N 1
ATOM 642 C CA . PHE A 1 83 ? 2.082 10.411 12.917 1.00 93.56 83 PHE A CA 1
ATOM 643 C C . PHE A 1 83 ? 0.680 9.889 13.162 1.00 93.56 83 PHE A C 1
ATOM 645 O O . PHE A 1 83 ? -0.090 10.492 13.909 1.00 93.56 83 PHE A O 1
ATOM 652 N N . GLU A 1 84 ? 0.353 8.771 12.533 1.00 93.69 84 GLU A N 1
ATOM 653 C CA . GLU A 1 84 ? -0.969 8.171 12.612 1.00 93.69 84 GLU A CA 1
ATOM 654 C C . GLU A 1 84 ? -0.846 6.658 12.770 1.00 93.69 84 GLU A C 1
ATOM 656 O O . GLU A 1 84 ? 0.034 6.029 12.187 1.00 93.69 84 GLU A O 1
ATOM 661 N N . LYS A 1 85 ? -1.737 6.070 13.569 1.00 95.00 85 LYS A N 1
ATOM 662 C CA . LYS A 1 85 ? -1.906 4.620 13.645 1.00 95.00 85 LYS A CA 1
ATOM 663 C C . LYS A 1 85 ? -3.144 4.230 12.858 1.00 95.00 85 LYS A C 1
ATOM 665 O O . LYS A 1 85 ? -4.263 4.364 13.365 1.00 95.00 85 LYS A O 1
ATOM 670 N N . ASP A 1 86 ? -2.937 3.724 11.651 1.00 94.62 86 ASP A N 1
ATOM 671 C CA . ASP A 1 86 ? -4.007 3.469 10.689 1.00 94.62 86 ASP A CA 1
ATOM 672 C C . ASP A 1 86 ? -4.018 2.010 10.203 1.00 94.62 86 ASP A C 1
ATOM 674 O O . ASP A 1 86 ? -3.159 1.204 10.569 1.00 94.62 86 ASP A O 1
ATOM 678 N N . LEU A 1 87 ? -5.049 1.632 9.449 1.00 96.38 87 LEU A N 1
ATOM 679 C CA . LEU A 1 87 ? -5.213 0.300 8.882 1.00 96.38 87 LEU A CA 1
ATOM 680 C C . LEU A 1 87 ? -4.078 -0.024 7.904 1.00 96.38 87 LEU A C 1
ATOM 682 O O . LEU A 1 87 ? -3.832 0.700 6.943 1.00 96.38 87 LEU A O 1
ATOM 686 N N . ARG A 1 88 ? -3.447 -1.184 8.099 1.00 95.94 88 ARG A N 1
ATOM 687 C CA . ARG A 1 88 ? -2.447 -1.762 7.195 1.00 95.94 88 ARG A CA 1
ATOM 688 C C . ARG A 1 88 ? -3.138 -2.438 6.007 1.00 95.94 88 ARG A C 1
ATOM 690 O O . ARG A 1 88 ? -3.103 -3.661 5.862 1.00 95.94 88 ARG A O 1
ATOM 697 N N . LEU A 1 89 ? -3.826 -1.634 5.206 1.00 96.56 89 LEU A N 1
ATOM 698 C CA . LEU A 1 89 ? -4.547 -2.061 4.015 1.00 96.56 89 LEU A CA 1
ATOM 699 C C . LEU A 1 89 ? -3.949 -1.400 2.770 1.00 96.56 89 LEU A C 1
ATOM 701 O O . LEU A 1 89 ? -3.780 -0.185 2.734 1.00 96.56 89 LEU A O 1
ATOM 705 N N . THR A 1 90 ? -3.665 -2.195 1.741 1.00 96.56 90 THR A N 1
ATOM 706 C CA . THR A 1 90 ? -3.060 -1.747 0.481 1.00 96.56 90 THR A CA 1
ATOM 707 C C . THR A 1 90 ? -3.907 -0.663 -0.181 1.00 96.56 90 THR A C 1
ATOM 709 O O . THR A 1 90 ? -4.991 -0.949 -0.704 1.00 96.56 90 THR A O 1
ATOM 712 N N . LEU A 1 91 ? -3.416 0.580 -0.175 1.00 95.50 91 LEU A N 1
ATOM 713 C CA . LEU A 1 91 ? -3.997 1.724 -0.885 1.00 95.50 91 LEU A CA 1
ATOM 714 C C . LEU A 1 91 ? -5.474 1.985 -0.548 1.00 95.50 91 LEU A C 1
ATOM 716 O O . LEU A 1 91 ? -6.209 2.517 -1.376 1.00 95.50 91 LEU A O 1
ATOM 720 N N . TYR A 1 92 ? -5.956 1.598 0.639 1.00 94.56 92 TYR A N 1
ATOM 721 C CA . TYR A 1 92 ? -7.400 1.557 0.930 1.00 94.56 92 TYR A CA 1
ATOM 722 C C . TYR A 1 92 ? -8.091 2.921 0.826 1.00 94.56 92 TYR A C 1
ATOM 724 O O . TYR A 1 92 ? -9.272 2.996 0.505 1.00 94.56 92 TYR A O 1
ATOM 732 N N . LYS A 1 93 ? -7.331 3.999 1.034 1.00 92.81 93 LYS A N 1
ATOM 733 C CA . LYS A 1 93 ? -7.747 5.395 0.876 1.00 92.81 93 LYS A CA 1
ATOM 734 C C . LYS A 1 93 ? -7.919 5.831 -0.593 1.00 92.81 93 LYS A C 1
ATOM 736 O O . LYS A 1 93 ? -8.481 6.895 -0.852 1.00 92.81 93 LYS A O 1
ATOM 741 N N . HIS A 1 94 ? -7.482 5.015 -1.555 1.00 91.00 94 HIS A N 1
ATOM 742 C CA . HIS A 1 94 ? -7.417 5.343 -2.985 1.00 91.00 94 HIS A CA 1
ATOM 743 C C . HIS A 1 94 ? -8.347 4.506 -3.886 1.00 91.00 94 HIS A C 1
ATOM 745 O O . HIS A 1 94 ? -8.473 4.812 -5.070 1.00 91.00 94 HIS A O 1
ATOM 751 N N . TRP A 1 95 ? -9.031 3.492 -3.347 1.00 93.88 95 TRP A N 1
ATOM 752 C CA . TRP A 1 95 ? -9.977 2.631 -4.081 1.00 93.88 95 TRP A CA 1
ATOM 753 C C . TRP A 1 95 ? -11.021 2.000 -3.143 1.00 93.88 95 TRP A C 1
ATOM 755 O O . TRP A 1 95 ? -11.319 2.572 -2.093 1.00 93.88 95 TRP A O 1
ATOM 765 N N . GLY A 1 96 ? -11.647 0.886 -3.539 1.00 94.81 96 GLY A N 1
ATOM 766 C CA . GLY A 1 96 ? -12.669 0.209 -2.742 1.00 94.81 96 GLY A CA 1
ATOM 767 C C . GLY A 1 96 ? -12.096 -0.495 -1.510 1.00 94.81 96 GLY A C 1
ATOM 768 O O . GLY A 1 96 ? -11.041 -1.125 -1.567 1.00 94.81 96 GLY A O 1
ATOM 769 N N . LEU A 1 97 ? -12.814 -0.444 -0.385 1.00 96.19 97 LEU A N 1
ATOM 770 C CA . LEU A 1 97 ? -12.378 -1.093 0.857 1.00 96.19 97 LEU A CA 1
ATOM 771 C C . LEU A 1 97 ? -12.367 -2.628 0.742 1.00 96.19 97 LEU A C 1
ATOM 773 O O . LEU A 1 97 ? -11.444 -3.274 1.237 1.00 96.19 97 LEU A O 1
ATOM 777 N N . GLU A 1 98 ? -13.374 -3.215 0.084 1.00 97.31 98 GLU A N 1
ATOM 778 C CA . GLU A 1 98 ? -13.415 -4.657 -0.209 1.00 97.31 98 GLU A CA 1
ATOM 779 C C . GLU A 1 98 ? -12.228 -5.065 -1.087 1.00 97.31 98 GLU A C 1
ATOM 781 O O . GLU A 1 98 ? -11.546 -6.040 -0.771 1.00 97.31 98 GLU A O 1
ATOM 786 N N . GLU A 1 99 ? -11.929 -4.286 -2.130 1.00 96.69 99 GLU A N 1
ATOM 787 C CA . GLU A 1 99 ? -10.766 -4.518 -2.989 1.00 96.69 99 GLU A CA 1
ATOM 788 C C . GLU A 1 99 ? -9.471 -4.435 -2.187 1.00 96.69 99 GLU A C 1
ATOM 790 O O . GLU A 1 99 ? -8.685 -5.377 -2.199 1.00 96.69 99 GLU A O 1
ATOM 795 N N . SER A 1 100 ? -9.272 -3.377 -1.408 1.00 97.44 100 SER A N 1
ATOM 796 C CA . SER A 1 100 ? -8.068 -3.215 -0.599 1.00 97.44 100 SER A CA 1
ATOM 797 C C . SER A 1 100 ? -7.824 -4.387 0.362 1.00 97.44 100 SER A C 1
ATOM 799 O O . SER A 1 100 ? -6.707 -4.903 0.444 1.00 97.44 100 SER A O 1
ATOM 801 N N . MET A 1 101 ? -8.870 -4.886 1.034 1.00 97.31 101 MET A N 1
ATOM 802 C CA . MET A 1 101 ? -8.773 -6.076 1.892 1.00 97.31 101 MET A CA 1
ATOM 803 C C . MET A 1 101 ? -8.422 -7.346 1.111 1.00 97.31 101 MET A C 1
ATOM 805 O O . MET A 1 101 ? -7.647 -8.165 1.607 1.00 97.31 101 MET A O 1
ATOM 809 N N . MET A 1 102 ? -8.956 -7.514 -0.103 1.00 96.94 102 MET A N 1
ATOM 810 C CA . MET A 1 102 ? -8.619 -8.643 -0.980 1.00 96.94 102 MET A CA 1
ATOM 811 C C . MET A 1 102 ? -7.179 -8.602 -1.498 1.00 96.94 102 MET A C 1
ATOM 813 O O . MET A 1 102 ? -6.654 -9.650 -1.858 1.00 96.94 102 MET A O 1
ATOM 817 N N . HIS A 1 103 ? -6.539 -7.434 -1.510 1.00 97.38 103 HIS A N 1
ATOM 818 C CA . HIS A 1 103 ? -5.165 -7.257 -1.992 1.00 97.38 103 HIS A CA 1
ATOM 819 C C . HIS A 1 103 ? -4.143 -7.067 -0.860 1.00 97.38 103 HIS A C 1
ATOM 821 O O . HIS A 1 103 ? -2.952 -6.922 -1.115 1.00 97.38 103 HIS A O 1
ATOM 827 N N . SER A 1 104 ? -4.589 -7.117 0.398 1.00 96.62 104 SER A N 1
ATOM 828 C CA . SER A 1 104 ? -3.723 -7.029 1.573 1.00 96.62 104 SER A CA 1
ATOM 829 C C . SER A 1 104 ? -3.389 -8.428 2.092 1.00 96.62 104 SER A C 1
ATOM 831 O O . SER A 1 104 ? -4.266 -9.133 2.595 1.00 96.62 104 SER A O 1
ATOM 833 N N . SER A 1 105 ? -2.116 -8.826 2.025 1.00 93.81 105 SER A N 1
ATOM 834 C CA . SER A 1 105 ? -1.635 -10.188 2.332 1.00 93.81 105 SER A CA 1
ATOM 835 C C . SER A 1 105 ? -2.134 -10.748 3.673 1.00 93.81 105 SER A C 1
ATOM 837 O O . SER A 1 105 ? -2.615 -11.883 3.735 1.00 93.81 105 SER A O 1
ATOM 839 N N . TYR A 1 106 ? -2.083 -9.942 4.740 1.00 95.69 106 TYR A N 1
ATOM 840 C CA . TYR A 1 106 ? -2.562 -10.325 6.070 1.00 95.69 106 TYR A CA 1
ATOM 841 C C . TYR A 1 106 ? -4.056 -10.679 6.069 1.00 95.69 106 TYR A C 1
ATOM 843 O O . TYR A 1 106 ? -4.442 -11.758 6.519 1.00 95.69 106 TYR A O 1
ATOM 851 N N . PHE A 1 107 ? -4.898 -9.796 5.529 1.00 97.12 107 PHE A N 1
ATOM 852 C CA . PHE A 1 107 ? -6.346 -9.995 5.483 1.00 97.12 107 PHE A CA 1
ATOM 853 C C . PHE A 1 107 ? -6.722 -11.142 4.541 1.00 97.12 107 PHE A C 1
ATOM 855 O O . PHE A 1 107 ? -7.569 -11.967 4.892 1.00 97.12 107 PHE A O 1
ATOM 862 N N . TYR A 1 108 ? -6.042 -11.245 3.396 1.00 96.31 108 TYR A N 1
ATOM 863 C CA . TYR A 1 108 ? -6.232 -12.324 2.432 1.00 96.31 108 TYR A CA 1
ATOM 864 C C . TYR A 1 108 ? -5.979 -13.703 3.046 1.00 96.31 108 TYR A C 1
ATOM 866 O O . TYR A 1 108 ? -6.812 -14.609 2.916 1.00 96.31 108 TYR A O 1
ATOM 874 N N . GLY A 1 109 ? -4.855 -13.852 3.753 1.00 94.94 109 GLY A N 1
ATOM 875 C CA . GLY A 1 109 ? -4.484 -15.087 4.437 1.00 94.94 109 GLY A CA 1
ATOM 876 C C . GLY A 1 109 ? -5.414 -15.411 5.605 1.00 94.94 109 GLY A C 1
ATOM 877 O O . GLY A 1 109 ? -5.965 -16.511 5.658 1.00 94.94 109 GLY A O 1
ATOM 878 N N . MET A 1 110 ? -5.637 -14.449 6.507 1.00 96.88 110 MET A N 1
ATOM 879 C CA . MET A 1 110 ? -6.407 -14.674 7.737 1.00 96.88 110 MET A CA 1
ATOM 880 C C . MET A 1 110 ? -7.884 -14.977 7.488 1.00 96.88 110 MET A C 1
ATOM 882 O O . MET A 1 110 ? -8.443 -15.852 8.146 1.00 96.88 110 MET A O 1
ATOM 886 N N . LEU A 1 111 ? -8.521 -14.302 6.527 1.00 96.88 111 LEU A N 1
ATOM 887 C CA . LEU A 1 111 ? -9.919 -14.570 6.172 1.00 96.88 111 LEU A CA 1
ATOM 888 C C . LEU A 1 111 ? -10.060 -15.722 5.167 1.00 96.88 111 LEU A C 1
ATOM 890 O O . LEU A 1 111 ? -11.173 -16.183 4.916 1.00 96.88 111 LEU A O 1
ATOM 894 N N . GLY A 1 112 ? -8.958 -16.198 4.580 1.00 95.62 112 GLY A N 1
ATOM 895 C CA . GLY A 1 112 ? -8.980 -17.242 3.559 1.00 95.62 112 GLY A CA 1
ATOM 896 C C . GLY A 1 112 ? -9.728 -16.809 2.297 1.00 95.62 112 GLY A C 1
ATOM 897 O O . GLY A 1 112 ? -10.558 -17.563 1.786 1.00 95.62 112 GLY A O 1
ATOM 898 N N . LEU A 1 113 ? -9.443 -15.602 1.793 1.00 96.00 113 LEU A N 1
ATOM 899 C CA . LEU A 1 113 ? -10.184 -14.963 0.691 1.00 96.00 113 LEU A CA 1
ATOM 900 C C . LEU A 1 113 ? -10.035 -15.673 -0.669 1.00 96.00 113 LEU A C 1
ATOM 902 O O . LEU A 1 113 ? -10.788 -15.396 -1.597 1.00 96.00 113 LEU A O 1
ATOM 906 N N . HIS A 1 114 ? -9.143 -16.661 -0.769 1.00 92.50 114 HIS A N 1
ATOM 907 C CA . HIS A 1 114 ? -9.075 -17.587 -1.904 1.00 92.50 114 HIS A CA 1
ATOM 908 C C . HIS A 1 114 ? -10.282 -18.544 -1.988 1.00 92.50 114 HIS A C 1
ATOM 910 O O . HIS A 1 114 ? -10.465 -19.209 -3.003 1.00 92.50 114 HIS A O 1
ATOM 916 N N . ARG A 1 115 ? -11.103 -18.649 -0.931 1.00 94.38 115 ARG A N 1
ATOM 917 C CA . ARG A 1 115 ? -12.271 -19.546 -0.863 1.00 94.38 115 ARG A CA 1
ATOM 918 C C . ARG A 1 115 ? -13.566 -18.754 -0.774 1.00 94.38 115 ARG A C 1
ATOM 920 O O . ARG A 1 115 ? -13.634 -17.743 -0.078 1.00 94.38 115 ARG A O 1
ATOM 927 N N . ASP A 1 116 ? -14.649 -19.324 -1.295 1.00 95.69 116 ASP A N 1
ATOM 928 C CA . ASP A 1 116 ? -15.996 -18.751 -1.154 1.00 95.69 116 ASP A CA 1
ATOM 929 C C . ASP A 1 116 ? -16.414 -18.558 0.306 1.00 95.69 116 ASP A C 1
ATOM 931 O O . ASP A 1 116 ? -17.138 -17.619 0.633 1.00 95.69 116 ASP A O 1
ATOM 935 N N . LYS A 1 117 ? -15.965 -19.444 1.206 1.00 96.75 117 LYS A N 1
ATOM 936 C CA . LYS A 1 117 ? -16.204 -19.303 2.649 1.00 96.75 117 LYS A CA 1
ATOM 937 C C . LYS A 1 117 ? -15.546 -18.034 3.200 1.00 96.75 117 LYS A C 1
ATOM 939 O O . LYS A 1 117 ? -16.166 -17.351 4.010 1.00 96.75 117 LYS A O 1
ATOM 944 N N . GLY A 1 118 ? -14.336 -17.708 2.744 1.00 96.50 118 GLY A N 1
ATOM 945 C CA . GLY A 1 118 ? -13.628 -16.491 3.136 1.00 96.50 118 GLY A CA 1
ATOM 946 C C . GLY A 1 118 ? -14.285 -15.234 2.577 1.00 96.50 118 GLY A C 1
ATOM 947 O O . GLY A 1 118 ? -14.508 -14.282 3.316 1.00 96.50 118 GLY A O 1
ATOM 948 N N . LEU A 1 119 ? -14.722 -15.265 1.314 1.00 96.50 119 LEU A N 1
ATOM 949 C CA . LEU A 1 119 ? -15.489 -14.164 0.713 1.00 96.50 119 LEU A CA 1
ATOM 950 C C . LEU A 1 119 ? -16.816 -13.908 1.449 1.00 96.50 119 LEU A C 1
ATOM 952 O O . LEU A 1 119 ? -17.207 -12.761 1.660 1.00 96.50 119 LEU A O 1
ATOM 956 N N . ARG A 1 120 ? -17.506 -14.968 1.892 1.00 97.75 120 ARG A N 1
ATOM 957 C CA . ARG A 1 120 ? -18.694 -14.840 2.755 1.00 97.75 120 ARG A CA 1
ATOM 958 C C . ARG A 1 120 ? -18.336 -14.276 4.130 1.00 97.75 120 ARG A C 1
ATOM 960 O O . ARG A 1 120 ? -19.061 -13.422 4.625 1.00 97.75 120 ARG A O 1
ATOM 967 N N . ALA A 1 121 ? -17.223 -14.708 4.726 1.00 97.12 121 ALA A N 1
ATOM 968 C CA . ALA A 1 121 ? -16.749 -14.180 6.004 1.00 97.12 121 ALA A CA 1
ATOM 969 C C . ALA A 1 121 ? -16.419 -12.681 5.923 1.00 97.12 121 ALA A C 1
ATOM 971 O O . ALA A 1 121 ? -16.810 -11.939 6.816 1.00 97.12 121 ALA A O 1
ATOM 972 N N . LEU A 1 122 ? -15.796 -12.222 4.833 1.00 97.75 122 LEU A N 1
ATOM 973 C CA . LEU A 1 122 ? -15.531 -10.803 4.578 1.00 97.75 122 LEU A CA 1
ATOM 974 C C . LEU A 1 122 ? -16.826 -9.977 4.520 1.00 97.75 122 LEU A C 1
ATOM 976 O O . LEU A 1 122 ? -16.954 -8.954 5.191 1.00 97.75 122 LEU A O 1
ATOM 980 N N . LYS A 1 123 ? -17.830 -10.451 3.773 1.00 97.75 123 LYS A N 1
ATOM 981 C CA . LYS A 1 123 ? -19.142 -9.785 3.688 1.00 97.75 123 LYS A CA 1
ATOM 982 C C . LYS A 1 123 ? -19.871 -9.784 5.032 1.00 97.75 123 LYS A C 1
ATOM 984 O O . LYS A 1 123 ? -20.456 -8.769 5.408 1.00 97.75 123 LYS A O 1
ATOM 989 N N . ASN A 1 124 ? -19.791 -10.886 5.778 1.00 97.81 124 ASN A N 1
ATOM 990 C CA . ASN A 1 124 ? -20.340 -10.977 7.130 1.00 97.81 124 ASN A CA 1
ATOM 991 C C . ASN A 1 124 ? -19.624 -10.025 8.098 1.00 97.81 124 ASN A C 1
ATOM 993 O O . ASN A 1 124 ? -20.291 -9.406 8.927 1.00 97.81 124 ASN A O 1
ATOM 997 N N . PHE A 1 125 ? -18.305 -9.850 7.971 1.00 98.00 125 PHE A N 1
ATOM 998 C CA . PHE A 1 125 ? -17.541 -8.880 8.755 1.00 98.00 125 PHE A CA 1
ATOM 999 C C . PHE A 1 125 ? -18.060 -7.461 8.523 1.00 98.00 125 PHE A C 1
ATOM 1001 O O . PHE A 1 125 ? -18.414 -6.789 9.490 1.00 98.00 125 PHE A O 1
ATOM 1008 N N . PHE A 1 126 ? -18.209 -7.036 7.263 1.00 97.69 126 PHE A N 1
ATOM 1009 C CA . PHE A 1 126 ? -18.772 -5.719 6.951 1.00 97.69 126 PHE A CA 1
ATOM 1010 C C . PHE A 1 126 ? -20.197 -5.547 7.486 1.00 97.69 126 PHE A C 1
ATOM 1012 O O . PHE A 1 126 ? -20.501 -4.512 8.079 1.00 97.69 126 PHE A O 1
ATOM 1019 N N . ALA A 1 127 ? -21.049 -6.568 7.351 1.00 97.50 127 ALA A N 1
ATOM 1020 C CA . ALA A 1 127 ? -22.400 -6.545 7.905 1.00 97.50 127 ALA A CA 1
ATOM 1021 C C . ALA A 1 127 ? -22.392 -6.400 9.439 1.00 97.50 127 ALA A C 1
ATOM 1023 O O . ALA A 1 127 ? -23.090 -5.547 9.981 1.00 97.50 127 ALA A O 1
ATOM 1024 N N . THR A 1 128 ? -21.548 -7.173 10.131 1.00 97.19 128 THR A N 1
ATOM 1025 C CA . THR A 1 128 ? -21.387 -7.125 11.598 1.00 97.19 128 THR A CA 1
ATOM 1026 C C . THR A 1 128 ? -20.873 -5.764 12.062 1.00 97.19 128 THR A C 1
ATOM 1028 O O . THR A 1 128 ? -21.323 -5.244 13.077 1.00 97.19 128 THR A O 1
ATOM 1031 N N . ALA A 1 129 ? -19.961 -5.168 11.293 1.00 96.31 129 ALA A N 1
ATOM 1032 C CA . ALA A 1 129 ? -19.390 -3.854 11.552 1.00 96.31 129 ALA A CA 1
ATOM 1033 C C . ALA A 1 129 ? -20.316 -2.681 11.177 1.00 96.31 129 ALA A C 1
ATOM 1035 O O . ALA A 1 129 ? -19.945 -1.513 11.340 1.00 96.31 129 ALA A O 1
ATOM 1036 N N . GLY A 1 130 ? -21.503 -2.961 10.628 1.00 95.56 130 GLY A N 1
ATOM 1037 C CA . GLY A 1 130 ? -22.432 -1.939 10.156 1.00 95.56 130 GLY A CA 1
ATOM 1038 C C . GLY A 1 130 ? -21.849 -1.099 9.017 1.00 95.56 130 GLY A C 1
ATOM 1039 O O . GLY A 1 130 ? -21.946 0.131 9.041 1.00 95.56 130 GLY A O 1
ATOM 1040 N N . ILE A 1 131 ? -21.161 -1.730 8.062 1.00 96.38 131 ILE A N 1
ATOM 1041 C CA . ILE A 1 131 ? -20.644 -1.100 6.839 1.00 96.38 131 ILE A CA 1
ATOM 1042 C C . ILE A 1 131 ? -21.480 -1.626 5.662 1.00 96.38 131 ILE A C 1
ATOM 1044 O O . ILE A 1 131 ? -21.387 -2.812 5.334 1.00 96.38 131 ILE A O 1
ATOM 1048 N N . PRO A 1 132 ? -22.328 -0.789 5.038 1.00 95.50 132 PRO A N 1
ATOM 1049 C CA . PRO A 1 132 ? -23.210 -1.246 3.974 1.00 95.50 132 PRO A CA 1
ATOM 1050 C C . PRO A 1 132 ? -22.429 -1.601 2.695 1.00 95.50 132 PRO A C 1
ATOM 1052 O O . PRO A 1 132 ? -21.359 -1.037 2.454 1.00 95.50 132 PRO A O 1
ATOM 1055 N N . PRO A 1 133 ? -22.979 -2.468 1.820 1.00 95.88 133 PRO A N 1
ATOM 1056 C CA . PRO A 1 133 ? -22.365 -2.809 0.534 1.00 95.88 133 PRO A CA 1
ATOM 1057 C C . PRO A 1 133 ? -22.060 -1.629 -0.379 1.00 95.88 133 PRO A C 1
ATOM 1059 O O . PRO A 1 133 ? -21.085 -1.681 -1.122 1.00 95.88 133 PRO A O 1
ATOM 1062 N N . SER A 1 134 ? -22.859 -0.564 -0.312 1.00 95.44 134 SER A N 1
ATOM 1063 C CA . SER A 1 134 ? -22.584 0.671 -1.046 1.00 95.44 134 SER A CA 1
ATOM 1064 C C . SER A 1 134 ? -21.277 1.325 -0.600 1.00 95.44 134 SER A C 1
ATOM 1066 O O . SER A 1 134 ? -20.551 1.830 -1.441 1.00 95.44 134 SER A O 1
ATOM 1068 N N . ASP A 1 135 ? -20.955 1.278 0.698 1.00 94.81 135 ASP A N 1
ATOM 1069 C CA . ASP A 1 135 ? -19.774 1.934 1.261 1.00 94.81 135 ASP A CA 1
ATOM 1070 C C . ASP A 1 135 ? -18.488 1.152 0.983 1.00 94.81 135 ASP A C 1
ATOM 1072 O O . ASP A 1 135 ? -17.495 1.758 0.604 1.00 94.81 135 ASP A O 1
ATOM 1076 N N . TYR A 1 136 ? -18.478 -0.176 1.144 1.00 95.31 136 TYR A N 1
ATOM 1077 C CA . TYR A 1 136 ? -17.232 -0.937 0.977 1.00 95.31 136 TYR A CA 1
ATOM 1078 C C . TYR A 1 136 ? -16.863 -1.237 -0.486 1.00 95.31 136 TYR A C 1
ATOM 1080 O O . TYR A 1 136 ? -15.731 -1.650 -0.741 1.00 95.31 136 TYR A O 1
ATOM 1088 N N . ARG A 1 137 ? -17.794 -1.048 -1.437 1.00 95.56 137 ARG A N 1
ATOM 1089 C CA . ARG A 1 137 ? -17.557 -1.247 -2.882 1.00 95.56 137 ARG A CA 1
ATOM 1090 C C . ARG A 1 137 ? -17.220 0.028 -3.642 1.00 95.56 137 ARG A C 1
ATOM 1092 O O . ARG A 1 137 ? -16.609 -0.055 -4.701 1.00 95.56 137 ARG A O 1
ATOM 1099 N N . GLN A 1 138 ? -17.654 1.186 -3.154 1.00 94.19 138 GLN A N 1
ATOM 1100 C CA . GLN A 1 138 ? -17.296 2.462 -3.766 1.00 94.19 138 GLN A CA 1
ATOM 1101 C C . GLN A 1 138 ? -15.906 2.916 -3.315 1.00 94.19 138 GLN A C 1
ATOM 1103 O O . GLN A 1 138 ? -15.344 2.379 -2.361 1.00 94.19 138 GLN A O 1
ATOM 1108 N N . MET A 1 139 ? -15.368 3.939 -3.980 1.00 92.88 139 MET A N 1
ATOM 1109 C CA . MET A 1 139 ? -14.117 4.566 -3.559 1.00 92.88 139 MET A CA 1
ATOM 1110 C C . MET A 1 139 ? -14.227 5.061 -2.115 1.00 92.88 139 MET A C 1
ATOM 1112 O O . MET A 1 139 ? -15.227 5.680 -1.747 1.00 92.88 139 MET A O 1
ATOM 1116 N N . PHE A 1 140 ? -13.181 4.853 -1.314 1.00 92.75 140 PHE A N 1
ATOM 1117 C CA . PHE A 1 140 ? -13.154 5.291 0.084 1.00 92.75 140 PHE A CA 1
ATOM 1118 C C . PHE A 1 140 ? -13.466 6.786 0.262 1.00 92.75 140 PHE A C 1
ATOM 1120 O O . PHE A 1 140 ? -14.114 7.186 1.229 1.00 92.75 140 PHE A O 1
ATOM 1127 N N . SER A 1 141 ? -13.061 7.623 -0.693 1.00 90.56 141 SER A N 1
ATOM 1128 C CA . SER A 1 141 ? -13.372 9.056 -0.719 1.00 90.56 141 SER A CA 1
ATOM 1129 C C . SER A 1 141 ? -14.855 9.387 -0.904 1.00 90.56 141 SER A C 1
ATOM 1131 O O . SER A 1 141 ? -15.287 10.473 -0.528 1.00 90.56 141 SER A O 1
ATOM 1133 N N . CYS A 1 142 ? -15.632 8.467 -1.474 1.00 90.25 142 CYS A N 1
ATOM 1134 C CA . CYS A 1 142 ? -17.068 8.607 -1.711 1.00 90.25 142 CYS A CA 1
ATOM 1135 C C . CYS A 1 142 ? -17.920 7.990 -0.590 1.00 90.25 142 CYS A C 1
ATOM 1137 O O . CYS A 1 142 ? -19.146 8.109 -0.618 1.00 90.25 142 CYS A O 1
ATOM 1139 N N . MET A 1 143 ? -17.297 7.334 0.395 1.00 91.81 143 MET A N 1
ATOM 1140 C CA . MET A 1 143 ? -17.997 6.762 1.543 1.00 91.81 143 MET A CA 1
ATOM 1141 C C . MET A 1 143 ? -18.736 7.823 2.355 1.00 91.81 143 MET A C 1
ATOM 1143 O O . MET A 1 143 ? -18.302 8.968 2.483 1.00 91.81 143 MET A O 1
ATOM 1147 N N . GLN A 1 144 ? -19.833 7.412 2.993 1.00 90.06 144 GLN A N 1
ATOM 1148 C CA . GLN A 1 144 ? -20.518 8.266 3.958 1.00 90.06 144 GLN A CA 1
ATOM 1149 C C . GLN A 1 144 ? -19.552 8.694 5.071 1.00 90.06 144 GLN A C 1
ATOM 1151 O O . GLN A 1 144 ? -18.915 7.850 5.705 1.00 90.06 144 GLN A O 1
ATOM 1156 N N . MET A 1 145 ? -19.494 9.997 5.364 1.00 87.44 145 MET A N 1
ATOM 1157 C CA . MET A 1 145 ? -18.536 10.591 6.314 1.00 87.44 145 MET A CA 1
ATOM 1158 C C . MET A 1 145 ? -18.508 9.881 7.676 1.00 87.44 145 MET A C 1
ATOM 1160 O O . MET A 1 145 ? -17.447 9.698 8.272 1.00 87.44 145 MET A O 1
ATOM 1164 N N . LYS A 1 146 ? -19.671 9.435 8.170 1.00 88.50 146 LYS A N 1
ATOM 1165 C CA . LYS A 1 146 ? -19.783 8.679 9.428 1.00 88.50 146 LYS A CA 1
ATOM 1166 C C . LYS A 1 146 ? -19.095 7.309 9.349 1.00 88.50 146 LYS A C 1
ATOM 1168 O O . LYS A 1 146 ? -18.421 6.914 10.298 1.00 88.50 146 LYS A O 1
ATOM 1173 N N . SER A 1 147 ? -19.263 6.587 8.240 1.00 85.75 147 SER A N 1
ATOM 1174 C CA . SER A 1 147 ? -18.599 5.300 7.999 1.00 85.75 147 SER A CA 1
ATOM 1175 C C . SER A 1 147 ? -17.099 5.482 7.801 1.00 85.75 147 SER A C 1
ATOM 1177 O O . SER A 1 147 ? -16.327 4.734 8.394 1.00 85.75 147 SER A O 1
ATOM 1179 N N . GLN A 1 148 ? -16.709 6.497 7.026 1.00 89.50 148 GLN A N 1
ATOM 1180 C CA . GLN A 1 148 ? -15.320 6.821 6.716 1.00 89.50 148 GLN A CA 1
ATOM 1181 C C . GLN A 1 148 ? -14.522 7.144 7.989 1.00 89.50 148 GLN A C 1
ATOM 1183 O O . GLN A 1 148 ? -13.548 6.465 8.297 1.00 89.50 148 GLN A O 1
ATOM 1188 N N . LYS A 1 149 ? -14.993 8.099 8.806 1.00 89.38 149 LYS A N 1
ATOM 1189 C CA . LYS A 1 149 ? -14.336 8.484 10.072 1.00 89.38 149 LYS A CA 1
ATOM 1190 C C . LYS A 1 149 ? -14.358 7.378 11.132 1.00 89.38 149 LYS A C 1
ATOM 1192 O O . LYS A 1 149 ? -13.512 7.344 12.019 1.00 89.38 149 LYS A O 1
ATOM 1197 N N . GLY A 1 150 ? -15.344 6.483 11.071 1.00 92.94 150 GLY A N 1
ATOM 1198 C CA . GLY A 1 150 ? -15.511 5.388 12.025 1.00 92.94 150 GLY A CA 1
ATOM 1199 C C . GLY A 1 150 ? -14.768 4.102 11.660 1.00 92.94 150 GLY A C 1
ATOM 1200 O O . GLY A 1 150 ? -14.850 3.141 12.426 1.00 92.94 150 GLY A O 1
ATOM 1201 N N . ILE A 1 151 ? -14.082 4.044 10.512 1.00 94.75 151 ILE A N 1
ATOM 1202 C CA . ILE A 1 151 ? -13.625 2.774 9.940 1.00 94.75 151 ILE A CA 1
ATOM 1203 C C . ILE A 1 151 ? -12.629 2.042 10.843 1.00 94.75 151 ILE A C 1
ATOM 1205 O O . ILE A 1 151 ? -12.842 0.877 11.176 1.00 94.75 151 ILE A O 1
ATOM 1209 N N . ALA A 1 152 ? -11.617 2.744 11.353 1.00 94.88 152 ALA A N 1
ATOM 1210 C CA . ALA A 1 152 ? -10.623 2.172 12.254 1.00 94.88 152 ALA A CA 1
ATOM 1211 C C . ALA A 1 152 ? -11.274 1.601 13.527 1.00 94.88 152 ALA A C 1
ATOM 1213 O O . ALA A 1 152 ? -10.967 0.488 13.951 1.00 94.88 152 ALA A O 1
ATOM 1214 N N . ASN A 1 153 ? -12.243 2.316 14.106 1.00 96.06 153 ASN A N 1
ATOM 1215 C CA . ASN A 1 153 ? -12.965 1.851 15.292 1.00 96.06 153 ASN A CA 1
ATOM 1216 C C . ASN A 1 153 ? -13.786 0.591 15.008 1.00 96.06 153 ASN A C 1
ATOM 1218 O O . ASN A 1 153 ? -13.759 -0.343 15.807 1.00 96.06 153 ASN A O 1
ATOM 1222 N N . LYS A 1 154 ? -14.458 0.528 13.855 1.00 96.56 154 LYS A N 1
ATOM 1223 C CA . LYS A 1 154 ? -15.209 -0.659 13.428 1.00 96.56 154 LYS A CA 1
ATOM 1224 C C . LYS A 1 154 ? -14.297 -1.884 13.291 1.00 96.56 154 LYS A C 1
ATOM 1226 O O . LYS A 1 154 ? -14.637 -2.958 13.784 1.00 96.56 154 LYS A O 1
ATOM 1231 N N . PHE A 1 155 ? -13.113 -1.726 12.698 1.00 97.31 155 PHE A N 1
ATOM 1232 C CA . PHE A 1 155 ? -12.136 -2.815 12.594 1.00 97.31 155 PHE A CA 1
ATOM 1233 C C . PHE A 1 155 ? -11.630 -3.274 13.967 1.00 97.31 155 PHE A C 1
ATOM 1235 O O . PHE A 1 155 ? -11.580 -4.478 14.212 1.00 97.31 155 PHE A O 1
ATOM 1242 N N . ARG A 1 156 ? -11.332 -2.351 14.894 1.00 96.69 156 ARG A N 1
ATOM 1243 C CA . ARG A 1 156 ? -10.936 -2.705 16.273 1.00 96.69 156 ARG A CA 1
ATOM 1244 C C . ARG A 1 156 ? -12.031 -3.477 17.007 1.00 96.69 156 ARG A C 1
ATOM 1246 O O . ARG A 1 156 ? -11.749 -4.494 17.632 1.00 96.69 156 ARG A O 1
ATOM 1253 N N . GLN A 1 157 ? -13.276 -3.014 16.911 1.00 97.38 157 GLN A N 1
ATOM 1254 C CA . GLN A 1 157 ? -14.409 -3.604 17.628 1.00 97.38 157 GLN A CA 1
ATOM 1255 C C . GLN A 1 157 ? -14.775 -4.997 17.107 1.00 97.38 157 GLN A C 1
ATOM 1257 O O . GLN A 1 157 ? -15.059 -5.895 17.898 1.00 97.38 157 GLN A O 1
ATOM 1262 N N . HIS A 1 158 ? -14.755 -5.195 15.786 1.00 97.56 158 HIS A N 1
ATOM 1263 C CA . HIS A 1 158 ? -15.297 -6.409 15.172 1.00 97.56 158 HIS A CA 1
ATOM 1264 C C . HIS A 1 158 ? -14.235 -7.381 14.647 1.00 97.56 158 HIS A C 1
ATOM 1266 O O . HIS A 1 158 ? -14.539 -8.558 14.462 1.00 97.56 158 HIS A O 1
ATOM 1272 N N . GLY A 1 159 ? -12.987 -6.946 14.442 1.00 96.88 159 GLY A N 1
ATOM 1273 C CA . GLY A 1 159 ? -11.944 -7.759 13.808 1.00 96.88 159 GLY A CA 1
ATOM 1274 C C . GLY A 1 159 ? -11.614 -9.051 14.560 1.00 96.88 159 GLY A C 1
ATOM 1275 O O . GLY A 1 159 ? -11.475 -10.108 13.940 1.00 96.88 159 GLY A O 1
ATOM 1276 N N . LYS A 1 160 ? -11.585 -9.010 15.900 1.00 96.94 160 LYS A N 1
ATOM 1277 C CA . LYS A 1 160 ? -11.230 -10.168 16.742 1.00 96.94 160 LYS A CA 1
ATOM 1278 C C . LYS A 1 160 ? -12.137 -11.380 16.502 1.00 96.94 160 LYS A C 1
ATOM 1280 O O . LYS A 1 160 ? -11.648 -12.507 16.492 1.00 96.94 160 LYS A O 1
ATOM 1285 N N . ALA A 1 161 ? -13.433 -11.161 16.263 1.00 96.88 161 ALA A N 1
ATOM 1286 C CA . ALA A 1 161 ? -14.397 -12.232 15.991 1.00 96.88 161 ALA A CA 1
ATOM 1287 C C . ALA A 1 161 ? -14.108 -12.987 14.677 1.00 96.88 161 ALA A C 1
ATOM 1289 O O . ALA A 1 161 ? -14.547 -14.121 14.507 1.00 96.88 161 ALA A O 1
ATOM 1290 N N . TYR A 1 162 ? -13.336 -12.376 13.777 1.00 96.88 162 TYR A N 1
ATOM 1291 C CA . TYR A 1 162 ? -12.933 -12.929 12.484 1.00 96.88 162 TYR A CA 1
ATOM 1292 C C . TYR A 1 162 ? -11.460 -13.369 12.463 1.00 96.88 162 TYR A C 1
ATOM 1294 O O . TYR A 1 162 ? -10.902 -13.616 11.397 1.00 96.88 162 TYR A O 1
ATOM 1302 N N . GLY A 1 163 ? -10.814 -13.458 13.632 1.00 95.94 163 GLY A N 1
ATOM 1303 C CA . GLY A 1 163 ? -9.402 -13.827 13.751 1.00 95.94 163 GLY A CA 1
ATOM 1304 C C . GLY A 1 163 ? -8.428 -12.704 13.386 1.00 95.94 163 G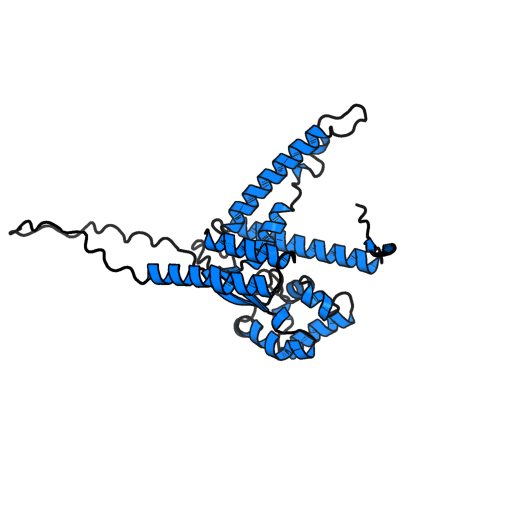LY A C 1
ATOM 1305 O O . GLY A 1 163 ? -7.225 -12.943 13.323 1.00 95.94 163 GLY A O 1
ATOM 1306 N N . LEU A 1 164 ? -8.913 -11.479 13.168 1.00 97.31 164 LEU A N 1
ATOM 1307 C CA . LEU A 1 164 ? -8.064 -10.336 12.861 1.00 97.31 164 LEU A CA 1
ATOM 1308 C C . LEU A 1 164 ? -7.523 -9.728 14.163 1.00 97.31 164 LEU A C 1
ATOM 1310 O O . LEU A 1 164 ? -8.269 -9.215 14.999 1.00 97.31 164 LEU A O 1
ATOM 1314 N N . SER A 1 165 ? -6.209 -9.798 14.345 1.00 96.50 165 SER A N 1
ATOM 1315 C CA . SER A 1 165 ? -5.499 -9.249 15.497 1.00 96.50 165 SER A CA 1
ATOM 1316 C C . SER A 1 165 ? -5.174 -7.777 15.280 1.00 96.50 165 SER A C 1
ATOM 1318 O O . SER A 1 165 ? -4.596 -7.414 14.254 1.00 96.50 165 SER A O 1
ATOM 1320 N N . GLU A 1 166 ? -5.461 -6.940 16.273 1.00 94.94 166 GLU A N 1
ATOM 1321 C CA . GLU A 1 166 ? -5.244 -5.492 16.189 1.00 94.94 166 GLU A CA 1
ATOM 1322 C C . GLU A 1 166 ? -3.796 -5.124 15.831 1.00 94.94 166 GLU A C 1
ATOM 1324 O O . GLU A 1 166 ? -3.580 -4.339 14.914 1.00 94.94 166 GLU A O 1
ATOM 1329 N N . GLY A 1 167 ? -2.804 -5.762 16.460 1.00 93.31 167 GLY A N 1
ATOM 1330 C CA . GLY A 1 167 ? -1.383 -5.501 16.190 1.00 93.31 167 GLY A CA 1
ATOM 1331 C C . GLY A 1 167 ? -0.902 -5.866 14.778 1.00 93.31 167 GLY A C 1
ATOM 1332 O O . GLY A 1 167 ? 0.225 -5.545 14.428 1.00 93.31 167 GLY A O 1
ATOM 1333 N N . LYS A 1 168 ? -1.728 -6.545 13.972 1.00 94.88 168 LYS A N 1
ATOM 1334 C CA . LYS A 1 168 ? -1.444 -6.832 12.555 1.00 94.88 168 LYS A CA 1
ATOM 1335 C C . LYS A 1 168 ? -2.373 -6.081 11.599 1.00 94.88 168 LYS A C 1
ATOM 1337 O O . LYS A 1 168 ? -1.989 -5.849 10.459 1.00 94.88 168 LYS A O 1
ATOM 1342 N N . MET A 1 169 ? -3.566 -5.692 12.060 1.00 96.56 169 MET A N 1
ATOM 1343 C CA . MET A 1 169 ? -4.492 -4.851 11.296 1.00 96.56 169 MET A CA 1
ATOM 1344 C C . MET A 1 169 ? -4.032 -3.400 11.200 1.00 96.56 169 MET A C 1
ATOM 1346 O O . MET A 1 169 ? -4.383 -2.737 10.232 1.00 96.56 169 MET A O 1
ATOM 1350 N N . PHE A 1 170 ? -3.311 -2.903 12.205 1.00 96.69 170 PHE A N 1
ATOM 1351 C CA . PHE A 1 170 ? -2.909 -1.504 12.297 1.00 96.69 170 PHE A CA 1
ATOM 1352 C C . PHE A 1 170 ? -1.393 -1.356 12.249 1.00 96.69 170 PHE A C 1
ATOM 1354 O O . PHE A 1 170 ? -0.669 -2.195 12.786 1.00 96.69 170 PHE A O 1
ATOM 1361 N N . LEU A 1 171 ? -0.937 -0.261 11.652 1.00 95.31 171 LEU A N 1
ATOM 1362 C CA . LEU A 1 171 ? 0.464 0.120 11.567 1.00 95.31 171 LEU A CA 1
ATOM 1363 C C . LEU A 1 171 ? 0.608 1.583 11.994 1.00 95.31 171 LEU A C 1
ATOM 1365 O O . LEU A 1 171 ? -0.176 2.435 11.578 1.00 95.31 171 LEU A O 1
ATOM 1369 N N . ASP A 1 172 ? 1.597 1.862 12.839 1.00 95.75 172 ASP A N 1
ATOM 1370 C CA . ASP A 1 172 ? 2.031 3.235 13.091 1.00 95.75 172 ASP A CA 1
ATOM 1371 C C . ASP A 1 172 ? 2.790 3.714 11.854 1.00 95.75 172 ASP A C 1
ATOM 1373 O O . ASP A 1 172 ? 3.694 3.027 11.392 1.00 95.75 172 ASP A O 1
ATOM 1377 N N . MET A 1 173 ? 2.429 4.862 11.298 1.00 94.94 173 MET A N 1
ATOM 1378 C CA . MET A 1 173 ? 2.987 5.342 10.039 1.00 94.94 173 MET A CA 1
ATOM 1379 C C . MET A 1 173 ? 3.011 6.869 9.980 1.00 94.94 173 MET A C 1
ATOM 1381 O O . MET A 1 173 ? 2.329 7.556 10.742 1.00 94.94 173 MET A O 1
ATOM 1385 N N . ILE A 1 174 ? 3.811 7.403 9.057 1.00 95.56 174 ILE A N 1
ATOM 1386 C CA . ILE A 1 174 ? 3.839 8.837 8.763 1.00 95.56 174 ILE A CA 1
ATOM 1387 C C . ILE A 1 174 ? 2.931 9.103 7.572 1.00 95.56 174 ILE A C 1
ATOM 1389 O O . ILE A 1 174 ? 3.028 8.443 6.537 1.00 95.56 174 ILE A O 1
ATOM 1393 N N . VAL A 1 175 ? 2.073 10.101 7.715 1.00 94.50 175 VAL A N 1
ATOM 1394 C CA . VAL A 1 175 ? 1.187 10.603 6.671 1.00 94.50 175 VAL A CA 1
ATOM 1395 C C . VAL A 1 175 ? 1.648 11.997 6.290 1.00 94.50 175 VAL A C 1
ATOM 1397 O O . VAL A 1 175 ? 1.919 12.832 7.154 1.00 94.50 175 VAL A O 1
ATOM 1400 N N . ARG A 1 176 ? 1.767 12.243 4.989 1.00 91.88 176 ARG A N 1
ATOM 1401 C CA . ARG A 1 176 ? 2.093 13.553 4.446 1.00 91.88 176 ARG A CA 1
ATOM 1402 C C . ARG A 1 176 ? 0.825 14.256 4.012 1.00 91.88 176 ARG A C 1
ATOM 1404 O O . ARG A 1 176 ? 0.097 13.760 3.153 1.00 91.88 176 ARG A O 1
ATOM 1411 N N . ASP A 1 177 ? 0.637 15.448 4.552 1.00 88.31 177 ASP A N 1
ATOM 1412 C CA . ASP A 1 177 ? -0.374 16.378 4.092 1.00 88.31 177 ASP A CA 1
ATOM 1413 C C . ASP A 1 177 ? 0.061 17.043 2.814 1.00 88.31 177 ASP A C 1
ATOM 1415 O O . ASP A 1 177 ? 1.104 17.691 2.731 1.00 88.31 177 ASP A O 1
ATOM 1419 N N . LEU A 1 178 ? -0.777 16.908 1.808 1.00 83.44 178 LEU A N 1
ATOM 1420 C CA . LEU A 1 178 ? -0.536 17.496 0.510 1.00 83.44 178 LEU A CA 1
ATOM 1421 C C . LEU A 1 178 ? -1.204 18.865 0.395 1.00 83.44 178 LEU A C 1
ATOM 1423 O O . LEU A 1 178 ? -0.825 19.652 -0.461 1.00 83.44 178 LEU A O 1
ATOM 1427 N N . GLY A 1 179 ? -2.101 19.197 1.327 1.00 73.00 179 GLY A N 1
ATOM 1428 C CA . GLY A 1 179 ? -2.864 20.436 1.270 1.00 73.00 179 GLY A CA 1
ATOM 1429 C C . GLY A 1 179 ? -3.765 20.468 0.032 1.00 73.00 179 GLY A C 1
ATOM 1430 O O . GLY A 1 179 ? -3.949 19.449 -0.641 1.00 73.00 179 GLY A O 1
ATOM 1431 N N . PRO A 1 180 ? -4.359 21.623 -0.290 1.00 67.25 180 PRO A N 1
ATOM 1432 C CA . PRO A 1 180 ? -5.035 21.800 -1.560 1.00 67.25 180 PRO A CA 1
ATOM 1433 C C . PRO A 1 180 ? -3.954 21.956 -2.633 1.00 67.25 180 PRO A C 1
ATOM 1435 O O . PRO A 1 180 ? -3.574 23.075 -2.953 1.00 67.25 180 PRO A O 1
ATOM 1438 N N . LEU A 1 181 ? -3.413 20.850 -3.154 1.00 56.78 181 LEU A N 1
ATOM 1439 C CA . LEU A 1 181 ? -2.485 20.867 -4.291 1.00 56.78 181 LEU A CA 1
ATOM 1440 C C . LEU A 1 181 ? -3.176 21.510 -5.520 1.00 56.78 181 LEU A C 1
ATOM 1442 O O . LEU A 1 181 ? -3.706 20.820 -6.390 1.00 56.78 181 LEU A O 1
ATOM 1446 N N . GLY A 1 182 ? -3.180 22.846 -5.570 1.00 45.81 182 GLY A N 1
ATOM 1447 C CA . GLY A 1 182 ? -3.898 23.680 -6.531 1.00 45.81 182 GLY A CA 1
ATOM 1448 C C . GLY A 1 182 ? -5.408 23.799 -6.268 1.00 45.81 182 GLY A C 1
ATOM 1449 O O . GLY A 1 182 ? -6.105 22.817 -6.026 1.00 45.81 182 GLY A O 1
ATOM 1450 N N . GLU A 1 183 ? -5.950 25.011 -6.427 1.00 43.09 183 GLU A N 1
ATOM 1451 C CA . GLU A 1 183 ? -7.388 25.324 -6.290 1.00 43.09 183 GLU A CA 1
ATOM 1452 C C . GLU A 1 183 ? -8.299 24.589 -7.299 1.00 43.09 183 GLU A C 1
ATOM 1454 O O . GLU A 1 183 ? -9.520 24.602 -7.163 1.00 43.09 183 GLU A O 1
ATOM 1459 N N . MET A 1 184 ? -7.735 23.915 -8.306 1.00 45.22 184 MET A N 1
ATOM 1460 C CA . MET A 1 184 ? -8.493 23.287 -9.396 1.00 45.22 184 MET A CA 1
ATOM 1461 C C . MET A 1 184 ? -8.487 21.759 -9.395 1.00 45.22 184 MET A C 1
ATOM 1463 O O . MET A 1 184 ? -9.258 21.159 -10.145 1.00 45.22 184 MET A O 1
ATOM 1467 N N . TYR A 1 185 ? -7.668 21.101 -8.571 1.00 42.78 185 TYR A N 1
ATOM 1468 C CA . TYR A 1 185 ? -7.483 19.661 -8.705 1.00 42.78 185 TYR A CA 1
ATOM 1469 C C . TYR A 1 185 ? -7.777 18.914 -7.410 1.00 42.78 185 TYR A C 1
ATOM 1471 O O . TYR A 1 185 ? -6.964 18.827 -6.499 1.00 42.78 185 TYR A O 1
ATOM 1479 N N . ARG A 1 186 ? -8.915 18.210 -7.429 1.00 49.16 186 ARG A N 1
ATOM 1480 C CA . ARG A 1 186 ? -9.208 16.998 -6.640 1.00 49.16 186 ARG A CA 1
ATOM 1481 C C . ARG A 1 186 ? -8.231 15.850 -6.975 1.00 49.16 186 ARG A C 1
ATOM 1483 O O . ARG A 1 186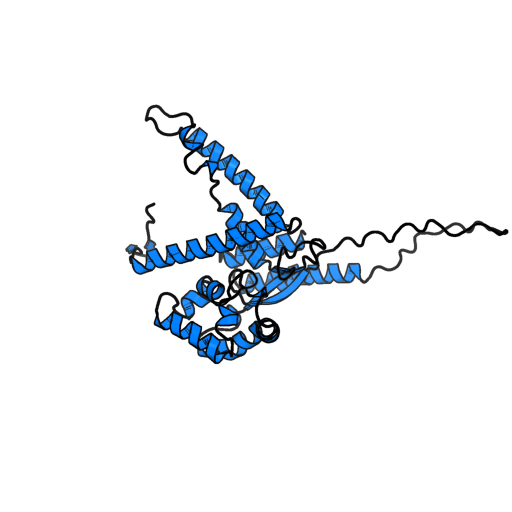 ? -8.652 14.708 -7.128 1.00 49.16 186 ARG A O 1
ATOM 1490 N N . ALA A 1 187 ? -6.952 16.142 -7.223 1.00 45.22 187 ALA A N 1
ATOM 1491 C CA . ALA A 1 187 ? -5.993 15.174 -7.743 1.00 45.22 187 ALA A CA 1
ATOM 1492 C C . ALA A 1 187 ? -5.771 14.018 -6.767 1.00 45.22 187 ALA A C 1
ATOM 1494 O O . ALA A 1 187 ? -5.541 12.894 -7.190 1.00 45.22 187 ALA A O 1
ATOM 1495 N N . LEU A 1 188 ? -5.940 14.263 -5.471 1.00 58.62 188 LEU A N 1
ATOM 1496 C CA . LEU A 1 188 ? -5.995 13.229 -4.453 1.00 58.62 188 LEU A CA 1
ATOM 1497 C C . LEU A 1 188 ? -7.225 13.512 -3.620 1.00 58.62 188 LEU A C 1
ATOM 1499 O O . LEU A 1 188 ? -7.315 14.552 -2.981 1.00 58.62 188 LEU A O 1
ATOM 1503 N N . TYR A 1 189 ? -8.196 12.605 -3.648 1.00 66.06 189 TYR A N 1
ATOM 1504 C CA . TYR A 1 189 ? -9.493 12.846 -3.021 1.00 66.06 189 TYR A CA 1
ATOM 1505 C C . TYR A 1 189 ? -9.418 13.200 -1.525 1.00 66.06 189 TYR A C 1
ATOM 1507 O O . TYR A 1 189 ? -10.355 13.795 -1.002 1.00 66.06 189 TYR A O 1
ATOM 1515 N N . LEU A 1 190 ? -8.325 12.831 -0.849 1.00 74.31 190 LEU A N 1
ATOM 1516 C CA . LEU A 1 190 ? -8.118 13.045 0.582 1.00 74.31 190 LEU A CA 1
ATOM 1517 C C . LEU A 1 190 ? -7.016 14.068 0.902 1.00 74.31 190 LEU A C 1
ATOM 1519 O O . LEU A 1 190 ? -6.805 14.350 2.074 1.00 74.31 190 LEU A O 1
ATOM 1523 N N . ASN A 1 191 ? -6.336 14.640 -0.105 1.00 83.94 191 ASN A N 1
ATOM 1524 C CA . ASN A 1 191 ? -5.231 15.598 0.080 1.00 83.94 191 ASN A CA 1
ATOM 1525 C C . ASN A 1 191 ? -4.118 15.118 1.034 1.00 83.94 191 ASN A C 1
ATOM 1527 O O . ASN A 1 191 ? -3.419 15.921 1.651 1.00 83.94 191 ASN A O 1
ATOM 1531 N N . GLU A 1 192 ? -3.934 13.806 1.140 1.00 88.62 192 GLU A N 1
ATOM 1532 C CA . GLU A 1 192 ? -2.931 13.167 1.984 1.00 88.62 192 GLU A CA 1
ATOM 1533 C C . GLU A 1 192 ? -2.424 11.889 1.316 1.00 88.62 192 GLU A C 1
ATOM 1535 O O . GLU A 1 192 ? -3.137 11.271 0.519 1.00 88.62 192 GLU A O 1
ATOM 1540 N N . VAL A 1 193 ? -1.196 11.493 1.649 1.00 92.62 193 VAL A N 1
ATOM 1541 C CA . VAL A 1 193 ? -0.615 10.203 1.258 1.00 92.62 193 VAL A CA 1
ATOM 1542 C C . VAL A 1 193 ? 0.170 9.634 2.429 1.00 92.62 193 VAL A C 1
ATOM 1544 O O . VAL A 1 193 ? 0.971 10.327 3.059 1.00 92.62 193 VAL A O 1
ATOM 1547 N N . SER A 1 194 ? -0.057 8.359 2.725 1.00 95.19 194 SER A N 1
ATOM 1548 C CA . SER A 1 194 ? 0.680 7.644 3.759 1.00 95.19 194 SER A CA 1
ATOM 1549 C C . SER A 1 194 ? 2.030 7.143 3.231 1.00 95.19 194 SER A C 1
ATOM 1551 O O . SER A 1 194 ? 2.193 6.911 2.030 1.00 95.19 194 SER A O 1
ATOM 1553 N N . CYS A 1 195 ? 3.028 6.968 4.101 1.00 96.50 195 CYS A N 1
ATOM 1554 C CA . CYS A 1 195 ? 4.336 6.485 3.656 1.00 96.50 195 CYS A CA 1
ATOM 1555 C C . CYS A 1 195 ? 4.270 5.066 3.063 1.00 96.50 195 CYS A C 1
ATOM 1557 O O . CYS A 1 195 ? 5.036 4.769 2.153 1.00 96.50 195 CYS A O 1
ATOM 1559 N N . LEU A 1 196 ? 3.330 4.223 3.510 1.00 96.69 196 LEU A N 1
ATOM 1560 C CA . LEU A 1 196 ? 3.096 2.890 2.941 1.00 96.69 196 LEU A CA 1
ATOM 1561 C C . LEU A 1 196 ? 2.465 2.965 1.543 1.00 96.69 196 LEU A C 1
ATOM 1563 O O . LEU A 1 196 ? 2.884 2.244 0.641 1.00 96.69 196 LEU A O 1
ATOM 1567 N N . ASP A 1 197 ? 1.516 3.877 1.322 1.00 96.56 197 ASP A N 1
ATOM 1568 C CA . ASP A 1 197 ? 0.957 4.092 -0.018 1.00 96.56 197 ASP A CA 1
ATOM 1569 C C . ASP A 1 197 ? 2.044 4.587 -0.981 1.00 96.56 197 ASP A C 1
ATOM 1571 O O . ASP A 1 197 ? 2.153 4.104 -2.107 1.00 96.56 197 ASP A O 1
ATOM 1575 N N . ALA A 1 198 ? 2.921 5.482 -0.514 1.00 97.12 198 ALA A N 1
ATOM 1576 C CA . ALA A 1 198 ? 4.078 5.934 -1.281 1.00 97.12 198 ALA A CA 1
ATOM 1577 C C . ALA A 1 198 ? 5.068 4.796 -1.601 1.00 97.12 198 ALA A C 1
ATOM 1579 O O . ALA A 1 198 ? 5.619 4.775 -2.701 1.00 97.12 198 ALA A O 1
ATOM 1580 N N . VAL A 1 199 ? 5.264 3.8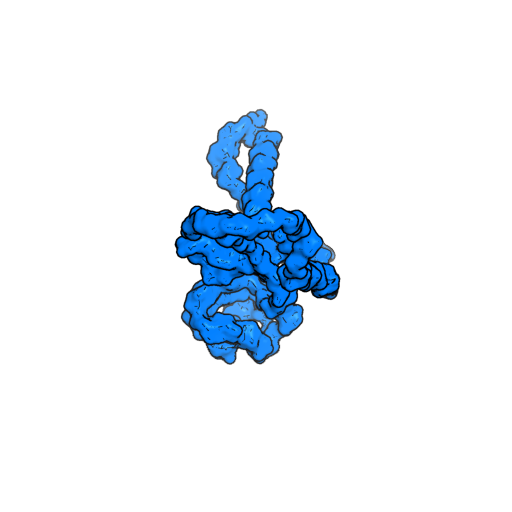20 -0.702 1.00 97.62 199 VAL A N 1
ATOM 1581 C CA . VAL A 1 199 ? 6.054 2.603 -0.986 1.00 97.62 199 VAL A CA 1
ATOM 1582 C C . VAL A 1 199 ? 5.451 1.824 -2.149 1.00 97.62 199 VAL A C 1
ATOM 1584 O O . VAL A 1 199 ? 6.180 1.431 -3.063 1.00 97.62 199 VAL A O 1
ATOM 1587 N N . HIS A 1 200 ? 4.133 1.613 -2.144 1.00 97.19 200 HIS A N 1
ATOM 1588 C CA . HIS A 1 200 ? 3.451 0.918 -3.233 1.00 97.19 200 HIS A CA 1
ATOM 1589 C C . HIS A 1 200 ? 3.553 1.695 -4.553 1.00 97.19 200 HIS A C 1
ATOM 1591 O O . HIS A 1 200 ? 3.837 1.090 -5.584 1.00 97.19 200 HIS A O 1
ATOM 1597 N N . VAL A 1 201 ? 3.416 3.026 -4.519 1.00 97.06 201 VAL A N 1
ATOM 1598 C CA . VAL A 1 201 ? 3.613 3.910 -5.684 1.00 97.06 201 VAL A CA 1
ATOM 1599 C C . VAL A 1 201 ? 5.021 3.777 -6.260 1.00 97.06 201 VAL A C 1
ATOM 1601 O O . VAL A 1 201 ? 5.176 3.512 -7.451 1.00 97.06 201 VAL A O 1
ATOM 1604 N N . VAL A 1 202 ? 6.052 3.924 -5.424 1.00 97.38 202 VAL A N 1
ATOM 1605 C CA . VAL A 1 202 ? 7.455 3.815 -5.849 1.00 97.38 202 VAL A CA 1
ATOM 1606 C C . VAL A 1 202 ? 7.732 2.431 -6.425 1.00 97.38 202 VAL A C 1
ATOM 1608 O O . VAL A 1 202 ? 8.277 2.320 -7.520 1.00 97.38 202 VAL A O 1
ATOM 1611 N N . SER A 1 203 ? 7.308 1.376 -5.727 1.00 96.06 203 SER A N 1
ATOM 1612 C CA . SER A 1 203 ? 7.520 -0.007 -6.166 1.00 96.06 203 SER A CA 1
ATOM 1613 C C . SER A 1 203 ? 6.853 -0.277 -7.512 1.00 96.06 203 SER A C 1
ATOM 1615 O O . SER A 1 203 ? 7.461 -0.893 -8.385 1.00 96.06 203 SER A O 1
ATOM 1617 N N . ALA A 1 204 ? 5.631 0.219 -7.709 1.00 95.94 204 ALA A N 1
ATOM 1618 C CA . ALA A 1 204 ? 4.908 0.052 -8.958 1.00 95.94 204 ALA A CA 1
ATOM 1619 C C . ALA A 1 204 ? 5.597 0.782 -10.110 1.00 95.94 204 ALA A C 1
ATOM 1621 O O . ALA A 1 204 ? 5.880 0.158 -11.126 1.00 95.94 204 ALA A O 1
ATOM 1622 N N . LEU A 1 205 ? 5.935 2.064 -9.934 1.00 95.31 205 LEU A N 1
ATOM 1623 C CA . LEU A 1 205 ? 6.597 2.870 -10.963 1.00 95.31 205 LEU A CA 1
ATOM 1624 C C . LEU A 1 205 ? 7.973 2.320 -11.359 1.00 95.31 205 LEU A C 1
ATOM 1626 O O . LEU A 1 205 ? 8.319 2.354 -12.536 1.00 95.31 205 LEU A O 1
ATOM 1630 N N . LEU A 1 206 ? 8.729 1.766 -10.407 1.00 94.50 206 LEU A N 1
ATOM 1631 C CA . LEU A 1 206 ? 9.999 1.092 -10.690 1.00 94.50 206 LEU A CA 1
ATOM 1632 C C . LEU A 1 206 ? 9.814 -0.236 -11.441 1.00 94.50 206 LEU A C 1
ATOM 1634 O O . LEU A 1 206 ? 10.688 -0.620 -12.216 1.00 94.50 206 LEU A O 1
ATOM 1638 N N . SER A 1 207 ? 8.690 -0.924 -11.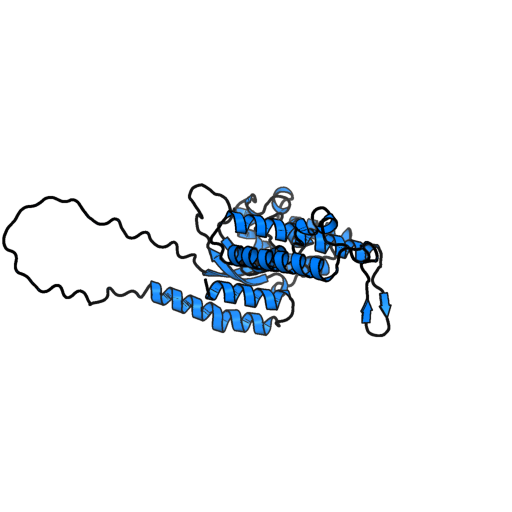222 1.00 88.19 207 SER A N 1
ATOM 1639 C CA . SER A 1 207 ? 8.405 -2.252 -11.786 1.00 88.19 207 SER A CA 1
ATOM 1640 C C . SER A 1 207 ? 7.736 -2.216 -13.163 1.00 88.19 207 SER A C 1
ATOM 1642 O O . SER A 1 207 ? 7.616 -3.261 -13.801 1.00 88.19 207 SER A O 1
ATOM 1644 N N . VAL A 1 208 ? 7.277 -1.049 -13.633 1.00 81.06 208 VAL A N 1
ATOM 1645 C CA . VAL A 1 208 ? 6.686 -0.921 -14.972 1.00 81.06 208 VAL A CA 1
ATOM 1646 C C . VAL A 1 208 ? 7.752 -1.250 -16.009 1.00 81.06 208 VAL A C 1
ATOM 1648 O O . VAL A 1 208 ? 8.711 -0.508 -16.170 1.00 81.06 208 VAL A O 1
ATOM 1651 N N . VAL A 1 209 ? 7.579 -2.334 -16.758 1.00 70.38 209 VAL A N 1
ATOM 1652 C CA . VAL A 1 209 ? 8.377 -2.566 -17.966 1.00 70.38 209 VAL A CA 1
ATOM 1653 C C . VAL A 1 209 ? 7.867 -1.591 -19.027 1.00 70.38 209 VAL A C 1
ATOM 1655 O O . VAL A 1 209 ? 6.686 -1.673 -19.378 1.00 70.38 209 VAL A O 1
ATOM 1658 N N . PRO A 1 210 ? 8.677 -0.641 -19.530 1.00 61.94 210 PRO A N 1
ATOM 1659 C CA . PRO A 1 210 ? 8.164 0.327 -20.488 1.00 61.94 210 PRO A CA 1
ATOM 1660 C C . PRO A 1 210 ? 7.661 -0.356 -21.755 1.00 61.94 210 PRO A C 1
ATOM 1662 O O . PRO A 1 210 ? 8.247 -1.329 -22.231 1.00 61.94 210 PRO A O 1
ATOM 1665 N N . VAL A 1 211 ? 6.586 0.193 -22.329 1.00 53.38 211 VAL A N 1
ATOM 1666 C CA . VAL A 1 211 ? 5.986 -0.264 -23.597 1.00 53.38 211 VAL A CA 1
ATOM 1667 C C . VAL A 1 211 ? 7.017 -0.287 -24.733 1.00 53.38 211 VAL A C 1
ATOM 1669 O O . VAL A 1 211 ? 6.873 -1.035 -25.687 1.00 53.38 211 VAL A O 1
ATOM 1672 N N . GLU A 1 212 ? 8.110 0.460 -24.599 1.00 50.19 212 GLU A N 1
ATOM 1673 C CA . GLU A 1 212 ? 9.261 0.457 -25.505 1.00 50.19 212 GLU A CA 1
ATOM 1674 C C . GLU A 1 212 ? 9.935 -0.921 -25.649 1.00 50.19 212 GLU A C 1
ATOM 1676 O O . GLU A 1 212 ? 10.548 -1.192 -26.676 1.00 50.19 212 GLU A O 1
ATOM 1681 N N . LEU A 1 213 ? 9.780 -1.814 -24.665 1.00 54.16 213 LEU A N 1
ATOM 1682 C CA . LEU A 1 213 ? 10.195 -3.222 -24.735 1.00 54.16 213 LEU A CA 1
ATOM 1683 C C . LEU A 1 213 ? 9.047 -4.156 -25.163 1.00 54.16 213 LEU A C 1
ATOM 1685 O O . LEU A 1 213 ? 9.275 -5.329 -25.465 1.00 54.16 213 LEU A O 1
ATOM 1689 N N . SER A 1 214 ? 7.818 -3.635 -25.213 1.00 55.03 214 SER A N 1
ATOM 1690 C CA . SER A 1 214 ? 6.608 -4.310 -25.685 1.00 55.03 214 SER A CA 1
ATOM 1691 C C . SER A 1 214 ? 6.531 -4.223 -27.217 1.00 55.03 214 SER A C 1
ATOM 1693 O O . SER A 1 214 ? 5.807 -3.423 -27.806 1.00 55.03 214 SER A O 1
ATOM 1695 N N . GLY A 1 215 ? 7.352 -5.036 -27.883 1.00 56.88 215 GLY A N 1
ATOM 1696 C CA . GLY A 1 215 ? 7.255 -5.364 -29.310 1.00 56.88 215 GLY A CA 1
ATOM 1697 C C . GLY A 1 215 ? 7.842 -4.347 -30.296 1.00 56.88 215 GLY A C 1
ATOM 1698 O O . GLY A 1 215 ? 8.772 -4.676 -31.026 1.00 56.88 215 GLY A O 1
ATOM 1699 N N . THR A 1 216 ? 7.330 -3.116 -30.348 1.00 58.44 216 THR A N 1
ATOM 1700 C CA . THR A 1 216 ? 7.538 -2.227 -31.516 1.00 58.44 216 THR A CA 1
ATOM 1701 C C . THR A 1 216 ? 8.968 -1.706 -31.680 1.00 58.44 216 THR A C 1
ATOM 1703 O O . THR A 1 216 ? 9.472 -1.635 -32.800 1.00 58.44 216 THR A O 1
ATOM 1706 N N . ARG A 1 217 ? 9.662 -1.367 -30.587 1.00 58.97 217 ARG A N 1
ATOM 1707 C CA . ARG A 1 217 ? 11.075 -0.939 -30.630 1.00 58.97 217 ARG A CA 1
ATOM 1708 C C . ARG A 1 217 ? 12.026 -2.137 -30.622 1.00 58.97 217 ARG A C 1
ATOM 1710 O O . ARG A 1 217 ? 13.085 -2.081 -31.245 1.00 58.97 217 ARG A O 1
ATOM 1717 N N . THR A 1 218 ? 11.621 -3.242 -29.998 1.00 60.41 218 THR A N 1
ATOM 1718 C CA . THR A 1 218 ? 12.363 -4.510 -29.956 1.00 60.41 218 THR A CA 1
ATOM 1719 C C . THR A 1 218 ? 12.538 -5.122 -31.348 1.00 60.41 218 THR A C 1
ATOM 1721 O O . THR A 1 218 ? 13.580 -5.703 -31.635 1.00 60.41 218 THR A O 1
ATOM 1724 N N . GLU A 1 219 ? 11.559 -4.945 -32.240 1.00 65.62 219 GLU A N 1
ATOM 1725 C CA . GLU A 1 219 ? 11.644 -5.362 -33.648 1.00 65.62 219 GLU A CA 1
ATOM 1726 C C . GLU A 1 219 ? 12.639 -4.535 -34.474 1.00 65.62 219 GLU A C 1
ATOM 1728 O O . GLU A 1 219 ? 13.207 -5.050 -35.440 1.00 65.62 219 GLU A O 1
ATOM 1733 N N . SER A 1 220 ? 12.868 -3.276 -34.083 1.00 72.12 220 SER A N 1
ATOM 1734 C CA . SER A 1 220 ? 13.811 -2.358 -34.738 1.00 72.12 220 SER A CA 1
ATOM 1735 C C . SER A 1 220 ? 15.261 -2.505 -34.261 1.00 72.12 220 SER A C 1
ATOM 1737 O O . SER A 1 220 ? 16.153 -1.853 -34.805 1.00 72.12 220 SER A O 1
ATOM 1739 N N . LEU A 1 221 ? 15.509 -3.349 -33.254 1.00 77.94 221 LEU A N 1
ATOM 1740 C CA . LEU A 1 221 ? 16.849 -3.594 -32.731 1.00 77.94 221 LEU A CA 1
ATOM 1741 C C . LEU A 1 221 ? 17.730 -4.336 -33.750 1.00 77.94 221 LEU A C 1
ATOM 1743 O O . LEU A 1 221 ? 17.223 -5.184 -34.495 1.00 77.94 221 LEU A O 1
ATOM 1747 N N . PRO A 1 222 ? 19.055 -4.076 -33.756 1.00 79.62 222 PRO A N 1
ATOM 1748 C CA . PRO A 1 222 ? 20.011 -4.897 -34.487 1.00 79.62 222 PRO A CA 1
ATOM 1749 C C . PRO A 1 222 ? 19.810 -6.371 -34.143 1.00 79.62 222 PRO A C 1
ATOM 1751 O O . PRO A 1 222 ? 19.575 -6.717 -32.984 1.00 79.62 222 PRO A O 1
ATOM 1754 N N . LYS A 1 223 ? 19.866 -7.233 -35.158 1.00 83.88 223 LYS A N 1
ATOM 1755 C CA . LYS A 1 223 ? 19.720 -8.677 -34.985 1.00 83.88 223 LYS A CA 1
ATOM 1756 C C . LYS A 1 223 ? 21.083 -9.344 -35.061 1.00 83.88 223 LYS A C 1
ATOM 1758 O O . LYS A 1 223 ? 21.905 -8.983 -35.901 1.00 83.88 223 LYS A O 1
ATOM 1763 N N . ASP A 1 224 ? 21.302 -10.325 -34.200 1.00 83.75 224 ASP A N 1
ATOM 1764 C CA . ASP A 1 224 ? 22.477 -11.181 -34.256 1.00 83.75 224 ASP A CA 1
ATOM 1765 C C . ASP A 1 224 ? 22.418 -12.142 -35.462 1.00 83.75 224 ASP A C 1
ATOM 1767 O O . ASP A 1 224 ? 21.431 -12.210 -36.202 1.00 83.75 224 ASP A O 1
ATOM 1771 N N . ALA A 1 225 ? 23.475 -12.937 -35.652 1.00 82.06 225 ALA A N 1
ATOM 1772 C CA . ALA A 1 225 ? 23.540 -13.936 -36.721 1.00 82.06 225 ALA A CA 1
ATOM 1773 C C . ALA A 1 225 ? 22.433 -15.014 -36.640 1.00 82.06 225 ALA A C 1
ATOM 1775 O O . ALA A 1 225 ? 22.203 -15.724 -37.617 1.00 82.06 225 ALA A O 1
ATOM 1776 N N . SER A 1 226 ? 21.743 -15.139 -35.498 1.00 82.44 226 SER A N 1
ATOM 1777 C CA . SER A 1 226 ? 20.614 -16.053 -35.285 1.00 82.44 226 SER A CA 1
ATOM 1778 C C . SER A 1 226 ? 19.247 -15.412 -35.571 1.00 82.44 226 SER A C 1
ATOM 1780 O O . SER A 1 226 ? 18.217 -16.079 -35.457 1.00 82.44 226 SER A O 1
ATOM 1782 N N . GLY A 1 227 ? 19.221 -14.132 -35.963 1.00 78.19 227 GLY A N 1
ATOM 1783 C CA . GLY A 1 227 ? 18.003 -13.377 -36.251 1.00 78.19 227 GLY A CA 1
ATOM 1784 C C . GLY A 1 227 ? 17.263 -12.881 -35.004 1.00 78.19 227 GLY A C 1
ATOM 1785 O O . GLY A 1 227 ? 16.141 -12.383 -35.130 1.00 78.19 227 GLY A O 1
ATOM 1786 N N . LYS A 1 228 ? 17.865 -13.003 -33.814 1.00 78.75 228 LYS A N 1
ATOM 1787 C CA . LYS A 1 228 ? 17.318 -12.497 -32.548 1.00 78.75 228 LYS A CA 1
ATOM 1788 C C . LYS A 1 228 ? 17.848 -11.092 -32.259 1.00 78.75 228 LYS A C 1
ATOM 1790 O O . LYS A 1 228 ? 18.934 -10.770 -32.732 1.00 78.75 228 LYS A O 1
ATOM 1795 N N . PRO A 1 229 ? 17.122 -10.255 -31.494 1.00 78.94 229 PRO A N 1
ATOM 1796 C CA . PRO A 1 229 ? 17.641 -8.963 -31.057 1.00 78.94 229 PRO A CA 1
ATOM 1797 C C . PRO A 1 229 ? 18.990 -9.133 -30.355 1.00 78.94 229 PRO A C 1
ATOM 1799 O O . PRO A 1 229 ? 19.135 -9.994 -29.486 1.00 78.94 229 PRO A O 1
ATOM 1802 N N . GLU A 1 230 ? 19.967 -8.321 -30.739 1.00 85.44 230 GLU A N 1
ATOM 1803 C CA . GLU A 1 230 ? 21.293 -8.311 -30.142 1.00 85.44 230 GLU A CA 1
ATOM 1804 C C . GLU A 1 230 ? 21.188 -8.018 -28.641 1.00 85.44 230 GLU A C 1
ATOM 1806 O O . GLU A 1 230 ? 20.608 -7.010 -28.227 1.00 85.44 230 GLU A O 1
ATOM 1811 N N . LEU A 1 231 ? 21.767 -8.902 -27.823 1.00 82.56 231 LEU A N 1
ATOM 1812 C CA . LEU A 1 231 ? 21.641 -8.854 -26.365 1.00 82.56 231 LEU A CA 1
ATOM 1813 C C . LEU A 1 231 ? 22.055 -7.492 -25.789 1.00 82.56 231 LEU A C 1
ATOM 1815 O O . LEU A 1 231 ? 21.334 -6.929 -24.971 1.00 82.56 231 LEU A O 1
ATOM 1819 N N . GLN A 1 232 ? 23.165 -6.925 -26.269 1.00 84.69 232 GLN A N 1
ATOM 1820 C CA . GLN A 1 232 ? 23.669 -5.631 -25.796 1.00 84.69 232 GLN A CA 1
ATOM 1821 C C . GLN A 1 232 ? 22.704 -4.479 -26.099 1.00 84.69 232 GLN A C 1
ATOM 1823 O O . GLN A 1 232 ? 22.541 -3.561 -25.291 1.00 84.69 232 GLN A O 1
ATOM 1828 N N . ALA A 1 233 ? 22.035 -4.525 -27.251 1.00 82.81 233 ALA A N 1
ATOM 1829 C CA . ALA A 1 233 ? 21.072 -3.506 -27.638 1.00 82.81 233 ALA A CA 1
ATOM 1830 C C . ALA A 1 233 ? 19.800 -3.597 -26.776 1.00 82.81 233 ALA A C 1
ATOM 1832 O O . ALA A 1 233 ? 19.280 -2.573 -26.329 1.00 82.81 233 ALA A O 1
ATOM 1833 N N . VAL A 1 234 ? 19.350 -4.820 -26.462 1.00 81.50 234 VAL A N 1
ATOM 1834 C CA . VAL A 1 234 ? 18.245 -5.062 -25.518 1.00 81.50 234 VAL A CA 1
ATOM 1835 C C . VAL A 1 234 ? 18.596 -4.547 -24.121 1.00 81.50 234 VAL A C 1
ATOM 1837 O O . VAL A 1 234 ? 17.812 -3.799 -23.540 1.00 81.50 234 VAL A O 1
ATOM 1840 N N . GLU A 1 235 ? 19.773 -4.894 -23.595 1.00 84.12 235 GLU A N 1
ATOM 1841 C CA . GLU A 1 235 ? 20.240 -4.449 -22.274 1.00 84.12 235 GLU A CA 1
ATOM 1842 C C . GLU A 1 235 ? 20.339 -2.921 -22.182 1.00 84.12 235 GLU A C 1
ATOM 1844 O O . GLU A 1 235 ? 19.982 -2.332 -21.160 1.00 84.12 235 GLU A O 1
ATOM 1849 N N . THR A 1 236 ? 20.777 -2.264 -23.260 1.00 86.44 236 THR A N 1
ATOM 1850 C CA . THR A 1 236 ? 20.884 -0.801 -23.320 1.00 86.44 236 THR A CA 1
ATOM 1851 C C . THR A 1 236 ? 19.508 -0.143 -23.215 1.00 86.44 236 THR A C 1
ATOM 1853 O O . THR A 1 236 ? 19.307 0.694 -22.335 1.00 86.44 236 THR A O 1
ATOM 1856 N N . ILE A 1 237 ? 18.531 -0.569 -24.025 1.00 82.31 237 ILE A N 1
ATOM 1857 C CA . ILE A 1 237 ? 17.160 -0.030 -23.961 1.00 82.31 237 ILE A CA 1
ATOM 1858 C C . ILE A 1 237 ? 16.517 -0.334 -22.607 1.00 82.31 237 ILE A C 1
ATOM 1860 O O . ILE A 1 237 ? 15.880 0.536 -22.017 1.00 82.31 237 ILE A O 1
ATOM 1864 N N . GLN A 1 238 ? 16.703 -1.547 -22.077 1.00 83.25 238 GLN A N 1
ATOM 1865 C CA . GLN A 1 238 ? 16.215 -1.907 -20.744 1.00 83.25 238 GLN A CA 1
ATOM 1866 C C . GLN A 1 238 ? 16.784 -0.988 -19.666 1.00 83.25 238 GLN A C 1
ATOM 1868 O O . GLN A 1 238 ? 16.049 -0.531 -18.792 1.00 83.25 238 GLN A O 1
ATOM 1873 N N . ARG A 1 239 ? 18.079 -0.676 -19.737 1.00 86.75 239 ARG A N 1
ATOM 1874 C CA . ARG A 1 239 ? 18.725 0.238 -18.799 1.00 86.75 239 ARG A CA 1
ATOM 1875 C C . ARG A 1 239 ? 18.181 1.660 -18.919 1.00 86.75 239 ARG A C 1
ATOM 1877 O O . ARG A 1 239 ? 17.914 2.275 -17.890 1.00 86.75 239 ARG A O 1
ATOM 1884 N N . GLU A 1 240 ? 18.002 2.178 -20.131 1.00 87.50 240 GLU A N 1
ATOM 1885 C CA . GLU A 1 240 ? 17.404 3.504 -20.364 1.00 87.50 240 GLU A CA 1
ATOM 1886 C C . GLU A 1 240 ? 15.994 3.591 -19.766 1.00 87.50 240 GLU A C 1
ATOM 1888 O O . GLU A 1 240 ? 15.690 4.510 -19.003 1.00 87.50 240 GLU A O 1
ATOM 1893 N N . ALA A 1 241 ? 15.178 2.569 -20.022 1.00 86.31 241 ALA A N 1
ATOM 1894 C CA . ALA A 1 241 ? 13.857 2.376 -19.437 1.00 86.31 241 ALA A CA 1
ATOM 1895 C C . ALA A 1 241 ? 13.880 2.391 -17.895 1.00 86.31 241 ALA A C 1
ATOM 1897 O O . ALA A 1 241 ? 13.114 3.118 -17.261 1.00 86.31 241 ALA A O 1
ATOM 1898 N N . MET A 1 242 ? 14.785 1.627 -17.275 1.00 89.31 242 MET A N 1
ATOM 1899 C CA . MET A 1 242 ? 14.925 1.577 -15.814 1.00 89.31 242 MET A CA 1
ATOM 1900 C C . MET A 1 242 ? 15.341 2.929 -15.220 1.00 89.31 242 MET A C 1
ATOM 1902 O O . MET A 1 242 ? 14.849 3.312 -14.158 1.00 89.31 242 MET A O 1
ATOM 1906 N N . VAL A 1 243 ? 16.218 3.675 -15.899 1.00 92.44 243 VAL A N 1
ATOM 1907 C CA . VAL A 1 243 ? 16.619 5.025 -15.471 1.00 92.44 243 VAL A CA 1
ATOM 1908 C C . VAL A 1 243 ? 15.443 6.000 -15.568 1.00 92.44 243 VAL A C 1
ATOM 1910 O O . VAL A 1 243 ? 15.233 6.788 -14.646 1.00 92.44 243 VAL A O 1
ATOM 1913 N N . ALA A 1 244 ? 14.637 5.930 -16.629 1.00 91.38 244 ALA A N 1
ATOM 1914 C CA . ALA A 1 244 ? 13.428 6.746 -16.752 1.00 91.38 244 ALA A CA 1
ATOM 1915 C C . ALA A 1 244 ? 12.412 6.435 -15.637 1.00 91.38 244 ALA A C 1
ATOM 1917 O O . ALA A 1 244 ? 11.875 7.352 -15.008 1.00 91.38 244 ALA A O 1
ATOM 1918 N N . ASN A 1 245 ? 12.205 5.152 -15.325 1.00 92.88 245 ASN A N 1
ATOM 1919 C CA . ASN A 1 245 ? 11.353 4.723 -14.215 1.00 92.88 245 ASN A CA 1
ATOM 1920 C C . ASN A 1 245 ? 11.846 5.251 -12.865 1.00 92.88 245 ASN A C 1
ATOM 1922 O O . ASN A 1 245 ? 11.032 5.675 -12.044 1.00 92.88 245 ASN A O 1
ATOM 1926 N N . PHE A 1 246 ? 13.164 5.246 -12.635 1.00 95.31 246 PHE A N 1
ATOM 1927 C CA . PHE A 1 246 ? 13.756 5.780 -11.411 1.00 95.31 246 PHE A CA 1
ATOM 1928 C C . PHE A 1 246 ? 13.386 7.249 -11.203 1.00 95.31 246 PHE A C 1
ATOM 1930 O O . PHE A 1 246 ? 12.888 7.602 -10.135 1.00 95.31 246 PHE A O 1
ATOM 1937 N N . TRP A 1 247 ? 13.571 8.093 -12.222 1.00 94.69 247 TRP A N 1
ATOM 1938 C CA . TRP A 1 247 ? 13.236 9.515 -12.120 1.00 94.69 247 TRP A CA 1
ATOM 1939 C C . TRP A 1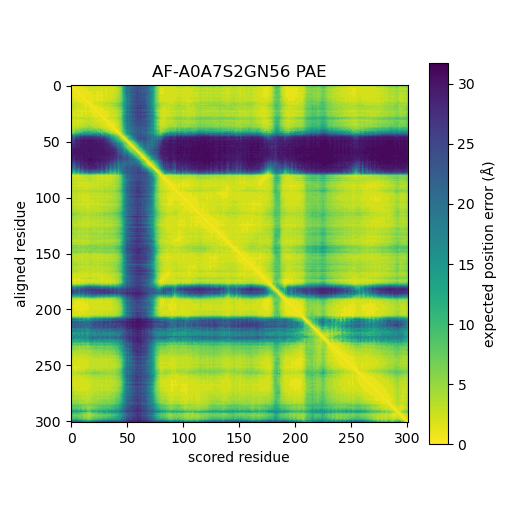 247 ? 11.737 9.738 -11.935 1.00 94.69 247 TRP A C 1
ATOM 1941 O O . TRP A 1 247 ? 11.341 10.497 -11.056 1.00 94.69 247 TRP A O 1
ATOM 1951 N N . ARG A 1 248 ? 10.893 8.982 -12.647 1.00 94.25 248 ARG A N 1
ATOM 1952 C CA . ARG A 1 248 ? 9.437 9.034 -12.456 1.00 94.25 248 ARG A CA 1
ATOM 1953 C C . ARG A 1 248 ? 9.022 8.659 -11.029 1.00 94.25 248 ARG A C 1
ATOM 1955 O O . ARG A 1 248 ? 8.158 9.311 -10.446 1.00 94.25 248 ARG A O 1
ATOM 1962 N N . ALA A 1 249 ? 9.625 7.617 -10.456 1.00 96.12 249 ALA A N 1
ATOM 1963 C CA . ALA A 1 249 ? 9.368 7.202 -9.080 1.00 96.12 249 ALA A CA 1
ATOM 1964 C C . ALA A 1 249 ? 9.888 8.233 -8.063 1.00 96.12 249 ALA A C 1
ATOM 1966 O O . ALA A 1 249 ? 9.215 8.505 -7.066 1.00 96.12 249 ALA A O 1
ATOM 1967 N N . PHE A 1 250 ? 11.054 8.831 -8.327 1.00 95.38 250 PHE A N 1
ATOM 1968 C CA . PHE A 1 250 ? 11.639 9.892 -7.511 1.00 95.38 250 PHE A CA 1
ATOM 1969 C C . PHE A 1 250 ? 10.750 11.145 -7.478 1.00 95.38 250 PHE A C 1
ATOM 1971 O O . PHE A 1 250 ? 10.469 11.682 -6.405 1.00 95.38 250 PHE A O 1
ATOM 1978 N N . ASP A 1 251 ? 10.233 11.573 -8.626 1.00 93.62 251 ASP A N 1
ATOM 1979 C CA . ASP A 1 251 ? 9.334 12.725 -8.699 1.00 93.62 251 ASP A CA 1
ATOM 1980 C C . ASP A 1 251 ? 7.990 12.434 -8.013 1.00 93.62 251 ASP A C 1
ATOM 1982 O O . ASP A 1 251 ? 7.477 13.268 -7.256 1.00 93.62 251 ASP A O 1
ATOM 1986 N N . ALA A 1 252 ? 7.455 11.219 -8.188 1.00 93.94 252 ALA A N 1
ATOM 1987 C CA . ALA A 1 252 ? 6.220 10.782 -7.540 1.00 93.94 252 ALA A CA 1
ATOM 1988 C C . ALA A 1 252 ? 6.331 10.762 -6.008 1.00 93.94 252 ALA A C 1
ATOM 1990 O O . ALA A 1 252 ? 5.448 11.286 -5.325 1.00 93.94 252 ALA A O 1
ATOM 1991 N N . VAL A 1 253 ? 7.413 10.199 -5.449 1.00 95.19 253 VAL A N 1
ATOM 1992 C CA . VAL A 1 253 ? 7.579 10.079 -3.988 1.00 95.19 253 VAL A CA 1
ATOM 1993 C C . VAL A 1 253 ? 7.732 11.433 -3.309 1.00 95.19 253 VAL A C 1
ATOM 1995 O O . VAL A 1 253 ? 7.407 11.575 -2.134 1.00 95.19 253 VAL A O 1
ATOM 1998 N N . LEU A 1 254 ? 8.188 12.463 -4.021 1.00 91.88 254 LEU A N 1
ATOM 1999 C CA . LEU A 1 254 ? 8.254 13.810 -3.464 1.00 91.88 254 LEU A CA 1
ATOM 2000 C C . LEU A 1 254 ? 6.877 14.463 -3.312 1.00 91.88 254 LEU A C 1
ATOM 2002 O O . LEU A 1 254 ? 6.784 15.451 -2.581 1.00 91.88 254 LEU A O 1
ATOM 2006 N N . CYS A 1 255 ? 5.831 13.913 -3.936 1.00 88.00 255 CYS A N 1
ATOM 2007 C CA . CYS A 1 255 ? 4.449 14.393 -3.884 1.00 88.00 255 CYS A CA 1
ATOM 2008 C C . CYS A 1 255 ? 4.287 15.873 -4.280 1.00 88.00 255 CYS A C 1
ATOM 2010 O O . CYS A 1 255 ? 3.400 16.555 -3.770 1.00 88.00 255 CYS A O 1
ATOM 2012 N N . LYS A 1 256 ? 5.166 16.382 -5.153 1.00 84.12 256 LYS A N 1
ATOM 2013 C CA . LYS A 1 256 ? 5.165 17.788 -5.596 1.00 84.12 256 LYS A CA 1
ATOM 2014 C C . LYS A 1 256 ? 4.243 18.018 -6.786 1.00 84.12 256 LYS A C 1
ATOM 2016 O O . LYS A 1 256 ? 3.626 19.072 -6.890 1.00 84.12 256 LYS A O 1
ATOM 2021 N N . GLU A 1 257 ? 4.148 17.029 -7.670 1.00 85.12 257 GLU A N 1
ATOM 2022 C CA . GLU A 1 257 ? 3.305 17.091 -8.856 1.00 85.12 257 GLU A CA 1
ATOM 2023 C C . GLU A 1 257 ? 2.092 16.157 -8.709 1.00 85.12 257 GLU A C 1
ATOM 2025 O O . GLU A 1 257 ? 2.259 14.938 -8.590 1.00 85.12 257 GLU A O 1
ATOM 2030 N N . PRO A 1 258 ? 0.856 16.687 -8.744 1.00 82.94 258 PRO A N 1
ATOM 2031 C CA . PRO A 1 258 ? -0.330 15.879 -8.472 1.00 82.94 258 PRO A CA 1
ATOM 2032 C C . PRO A 1 258 ? -0.613 14.829 -9.550 1.00 82.94 258 PRO A C 1
ATOM 2034 O O . PRO A 1 258 ? -1.120 13.753 -9.241 1.00 82.94 258 PRO A O 1
ATOM 2037 N N . GLN A 1 259 ? -0.300 15.129 -10.815 1.00 85.12 259 GLN A N 1
ATOM 2038 C CA . GLN A 1 259 ? -0.523 14.195 -11.920 1.00 85.12 259 GLN A CA 1
ATOM 2039 C C . GLN A 1 259 ? 0.374 12.963 -11.790 1.00 85.12 259 GLN A C 1
ATOM 2041 O O . GLN A 1 259 ? -0.122 11.841 -11.795 1.00 85.12 259 GLN A O 1
ATOM 2046 N N . THR A 1 260 ? 1.669 13.181 -11.575 1.00 88.94 260 THR A N 1
ATOM 2047 C CA . THR A 1 260 ? 2.666 12.119 -11.415 1.00 88.94 260 THR A CA 1
ATOM 2048 C C . THR A 1 260 ? 2.325 11.193 -10.246 1.00 88.94 260 THR A C 1
ATOM 2050 O O . THR A 1 260 ? 2.406 9.970 -10.369 1.00 88.94 260 THR A O 1
ATOM 2053 N N . LEU A 1 261 ? 1.846 11.756 -9.133 1.00 89.44 261 LEU A N 1
ATOM 2054 C CA . LEU A 1 261 ? 1.384 10.976 -7.986 1.00 89.44 261 LEU A CA 1
ATOM 2055 C C . LEU A 1 261 ? 0.096 10.185 -8.281 1.00 89.44 261 LEU A C 1
ATOM 2057 O O . LEU A 1 261 ? 0.006 9.019 -7.901 1.00 89.44 261 LEU A O 1
ATOM 2061 N N . ARG A 1 262 ? -0.878 10.763 -9.000 1.00 88.38 262 ARG A N 1
ATOM 2062 C CA . ARG A 1 262 ? -2.083 10.034 -9.448 1.00 88.38 262 ARG A CA 1
ATOM 2063 C C . ARG A 1 262 ? -1.742 8.836 -10.318 1.00 88.38 262 ARG A C 1
ATOM 2065 O O . ARG A 1 262 ? -2.257 7.747 -10.078 1.00 88.38 262 ARG A O 1
ATOM 2072 N N . ASP A 1 263 ? -0.879 9.042 -11.305 1.00 90.69 263 ASP A N 1
ATOM 2073 C CA . ASP A 1 263 ? -0.470 7.981 -12.221 1.00 90.69 263 ASP A CA 1
ATOM 2074 C C . ASP A 1 263 ? 0.274 6.876 -11.466 1.00 90.69 263 ASP A C 1
ATOM 2076 O O . ASP A 1 263 ? 0.066 5.693 -11.726 1.00 90.69 263 ASP A O 1
ATOM 2080 N N . GLY A 1 264 ? 1.089 7.259 -10.479 1.00 93.25 264 GLY A N 1
ATOM 2081 C CA . GLY A 1 264 ? 1.746 6.331 -9.567 1.00 93.25 264 GLY A CA 1
ATOM 2082 C C . GLY A 1 264 ? 0.770 5.499 -8.732 1.00 93.25 264 GLY A C 1
ATOM 2083 O O . GLY A 1 264 ? 0.937 4.286 -8.627 1.00 93.25 264 GLY A O 1
ATOM 2084 N N . ILE A 1 265 ? -0.275 6.117 -8.173 1.00 93.56 265 ILE A N 1
ATOM 2085 C CA . ILE A 1 265 ? -1.315 5.407 -7.408 1.00 93.56 265 ILE A CA 1
ATOM 2086 C C . ILE A 1 265 ? -2.096 4.452 -8.311 1.00 93.56 265 ILE A C 1
ATOM 2088 O O . ILE A 1 265 ? -2.328 3.307 -7.928 1.00 93.56 265 ILE A O 1
ATOM 2092 N N . ALA A 1 266 ? -2.469 4.891 -9.515 1.00 92.81 266 ALA A N 1
ATOM 2093 C CA . ALA A 1 266 ? -3.151 4.041 -10.485 1.00 92.81 266 ALA A CA 1
ATOM 2094 C C . ALA A 1 266 ? -2.286 2.830 -10.872 1.00 92.81 266 ALA A C 1
ATOM 2096 O O . ALA A 1 266 ? -2.765 1.698 -10.839 1.00 92.81 266 ALA A O 1
ATOM 2097 N N . ALA A 1 267 ? -0.996 3.045 -11.150 1.00 94.38 267 ALA A N 1
ATOM 2098 C CA . ALA A 1 267 ? -0.054 1.961 -11.418 1.00 94.38 267 ALA A CA 1
ATOM 2099 C C . ALA A 1 267 ? 0.059 0.994 -10.229 1.00 94.38 267 ALA A C 1
ATOM 2101 O O . ALA A 1 267 ? 0.059 -0.220 -10.421 1.00 94.38 267 ALA A O 1
ATOM 2102 N N . ALA A 1 268 ? 0.102 1.507 -8.998 1.00 96.19 268 ALA A N 1
ATOM 2103 C CA . ALA A 1 268 ? 0.181 0.683 -7.796 1.00 96.19 268 ALA A CA 1
ATOM 2104 C C . ALA A 1 268 ? -1.071 -0.171 -7.563 1.00 96.19 268 ALA A C 1
ATOM 2106 O O . ALA A 1 268 ? -0.954 -1.337 -7.184 1.00 96.19 268 ALA A O 1
ATOM 2107 N N . VAL A 1 269 ? -2.256 0.369 -7.853 1.00 95.50 269 VAL A N 1
ATOM 2108 C CA . VAL A 1 269 ? -3.516 -0.386 -7.846 1.00 95.50 269 VAL A CA 1
ATOM 2109 C C . VAL A 1 269 ? -3.478 -1.527 -8.866 1.00 95.50 269 VAL A C 1
ATOM 2111 O O . VAL A 1 269 ? -3.811 -2.664 -8.528 1.00 95.50 269 VAL A O 1
ATOM 2114 N N . GLU A 1 270 ? -3.037 -1.261 -10.096 1.00 95.00 270 GLU A N 1
ATOM 2115 C CA . GLU A 1 270 ? -2.962 -2.290 -11.140 1.00 95.00 270 GLU A CA 1
ATOM 2116 C C . GLU A 1 270 ? -1.915 -3.366 -10.823 1.00 95.00 270 GLU A C 1
ATOM 2118 O O . GLU A 1 270 ? -2.186 -4.555 -10.994 1.00 95.00 270 GLU A O 1
ATOM 2123 N N . VAL A 1 271 ? -0.761 -2.988 -10.263 1.00 95.06 271 VAL A N 1
ATOM 2124 C CA . VAL A 1 271 ? 0.240 -3.949 -9.773 1.00 95.06 271 VAL A CA 1
ATOM 2125 C C . VAL A 1 271 ? -0.336 -4.815 -8.653 1.00 95.06 271 VAL A C 1
ATOM 2127 O O . VAL A 1 271 ? -0.174 -6.034 -8.692 1.00 95.06 271 VAL A O 1
ATOM 2130 N N . ALA A 1 272 ? -1.051 -4.231 -7.686 1.00 95.38 272 ALA A N 1
ATOM 2131 C CA . ALA A 1 272 ? -1.680 -4.995 -6.611 1.00 95.38 272 ALA A CA 1
ATOM 2132 C C . ALA A 1 272 ? -2.661 -6.043 -7.166 1.00 95.38 272 ALA A C 1
ATOM 2134 O O . ALA A 1 272 ? -2.584 -7.217 -6.790 1.00 95.38 272 ALA A O 1
ATOM 2135 N N . LYS A 1 273 ? -3.525 -5.653 -8.117 1.00 95.44 273 LYS A N 1
ATOM 2136 C CA . LYS A 1 273 ? -4.443 -6.572 -8.814 1.00 95.44 273 LYS A CA 1
ATOM 2137 C C . LYS A 1 273 ? -3.699 -7.673 -9.563 1.00 95.44 273 LYS A C 1
ATOM 2139 O O . LYS A 1 273 ? -4.043 -8.847 -9.421 1.00 95.44 273 LYS A O 1
ATOM 2144 N N . ALA A 1 274 ? -2.668 -7.314 -10.327 1.00 94.25 274 ALA A N 1
ATOM 2145 C CA . ALA A 1 274 ? -1.875 -8.261 -11.101 1.00 94.25 274 ALA A CA 1
ATOM 2146 C C . ALA A 1 274 ? -1.211 -9.306 -10.191 1.00 94.25 274 ALA A C 1
ATOM 2148 O O . ALA A 1 274 ? -1.379 -10.506 -10.413 1.00 94.25 274 ALA A O 1
ATOM 2149 N N . VAL A 1 275 ? -0.558 -8.870 -9.108 1.00 93.44 275 VAL A N 1
ATOM 2150 C CA . VAL A 1 275 ? 0.072 -9.755 -8.115 1.00 93.44 275 VAL A CA 1
ATOM 2151 C C . VAL A 1 275 ? -0.947 -10.720 -7.510 1.00 93.44 275 VAL A C 1
ATOM 2153 O O . VAL A 1 275 ? -0.701 -11.927 -7.451 1.00 93.44 275 VAL A O 1
ATOM 2156 N N . GLN A 1 276 ? -2.114 -10.220 -7.101 1.00 94.56 276 GLN A N 1
ATOM 2157 C CA . GLN A 1 276 ? -3.149 -11.052 -6.493 1.00 94.56 276 GLN A CA 1
ATOM 2158 C C . GLN A 1 276 ? -3.760 -12.048 -7.489 1.00 94.56 276 GLN A C 1
ATOM 2160 O O . GLN A 1 276 ? -4.009 -13.203 -7.131 1.00 94.56 276 GLN A O 1
ATOM 2165 N N . SER A 1 277 ? -3.970 -11.631 -8.740 1.00 93.50 277 SER A N 1
ATOM 2166 C CA . SER A 1 277 ? -4.465 -12.501 -9.812 1.00 93.50 277 SER A CA 1
ATOM 2167 C C . SER A 1 277 ? -3.479 -13.631 -10.125 1.00 93.50 277 SER A C 1
ATOM 2169 O O . SER A 1 277 ? -3.877 -14.796 -10.187 1.00 93.50 277 SER A O 1
ATOM 2171 N N . GLN A 1 278 ? -2.181 -13.320 -10.192 1.00 92.62 278 GLN A N 1
ATOM 2172 C CA . GLN A 1 278 ? -1.131 -14.305 -10.422 1.00 92.62 278 GLN A CA 1
ATOM 2173 C C . GLN A 1 278 ? -0.996 -15.264 -9.235 1.00 92.62 278 GLN A C 1
ATOM 2175 O O . GLN A 1 278 ? -0.915 -16.479 -9.418 1.00 92.62 278 GLN A O 1
ATOM 2180 N N . GLY A 1 279 ? -1.038 -14.745 -8.005 1.00 92.62 279 GLY A N 1
ATOM 2181 C CA . GLY A 1 279 ? -1.041 -15.568 -6.796 1.00 92.62 279 GLY A CA 1
ATOM 2182 C C . GLY A 1 279 ? -2.236 -16.523 -6.748 1.00 92.62 279 GLY A C 1
ATOM 2183 O O . GLY A 1 279 ? -2.096 -17.682 -6.352 1.00 92.62 279 GLY A O 1
ATOM 2184 N N . ARG A 1 280 ? -3.409 -16.072 -7.211 1.00 91.56 280 ARG A N 1
ATOM 2185 C CA . ARG A 1 280 ? -4.602 -16.915 -7.321 1.00 91.56 280 ARG A CA 1
ATOM 2186 C C . ARG A 1 280 ? -4.442 -18.005 -8.380 1.00 91.56 280 ARG A C 1
ATOM 2188 O O . ARG A 1 280 ? -4.768 -19.153 -8.093 1.00 91.56 280 ARG A O 1
ATOM 2195 N N . LEU A 1 281 ? -3.892 -17.676 -9.548 1.00 92.31 281 LEU A N 1
ATOM 2196 C CA . LEU A 1 281 ? -3.609 -18.648 -10.604 1.00 92.31 281 LEU A CA 1
ATOM 2197 C C . LEU A 1 281 ? -2.663 -19.753 -10.112 1.00 92.31 281 LEU A C 1
ATOM 2199 O O . LEU A 1 281 ? -2.954 -20.933 -10.298 1.00 92.31 281 LEU A O 1
ATOM 2203 N N . ILE A 1 282 ? -1.569 -19.386 -9.437 1.00 92.38 282 ILE A N 1
ATOM 2204 C CA . ILE A 1 282 ? -0.602 -20.340 -8.862 1.00 92.38 282 ILE A CA 1
ATOM 2205 C C . ILE A 1 282 ? -1.289 -21.283 -7.865 1.00 92.38 282 ILE A C 1
ATOM 2207 O O . ILE A 1 282 ? -1.032 -22.489 -7.858 1.00 92.38 282 ILE A O 1
ATOM 2211 N N . TRP A 1 283 ? -2.182 -20.741 -7.033 1.00 90.38 283 TRP A N 1
ATOM 2212 C CA . TRP A 1 283 ? -2.940 -21.523 -6.061 1.00 90.38 283 TRP A CA 1
ATOM 2213 C C . TRP A 1 283 ? -3.925 -22.491 -6.729 1.00 90.38 283 TRP A C 1
ATOM 2215 O O . TRP A 1 283 ? -3.930 -23.682 -6.414 1.00 90.38 283 TRP A O 1
ATOM 2225 N N . ASP A 1 284 ? -4.737 -21.998 -7.667 1.00 90.88 284 ASP A N 1
ATOM 2226 C CA . ASP A 1 284 ? -5.800 -22.775 -8.312 1.00 90.88 284 ASP A CA 1
ATOM 2227 C C . ASP A 1 284 ? -5.231 -23.882 -9.216 1.00 90.88 284 ASP A C 1
ATOM 2229 O O . ASP A 1 284 ? -5.756 -24.997 -9.244 1.00 90.88 284 ASP A O 1
ATOM 2233 N N . THR A 1 285 ? -4.108 -23.615 -9.889 1.00 92.69 285 THR A N 1
ATOM 2234 C CA . THR A 1 285 ? -3.392 -24.596 -10.727 1.00 92.69 285 THR A CA 1
ATOM 2235 C C . THR A 1 285 ? -2.545 -25.583 -9.925 1.00 92.69 285 THR A C 1
ATOM 2237 O O . THR A 1 285 ? -2.036 -26.548 -10.493 1.00 92.69 285 THR A O 1
ATOM 2240 N N . LYS A 1 286 ? -2.399 -25.381 -8.607 1.00 91.44 286 LYS A N 1
ATOM 2241 C CA . LYS A 1 286 ? -1.497 -26.160 -7.742 1.00 91.44 286 LYS A CA 1
ATOM 2242 C C . LYS A 1 286 ? -0.055 -26.194 -8.273 1.00 91.44 286 LYS A C 1
ATOM 2244 O O . LYS A 1 286 ? 0.627 -27.207 -8.141 1.00 91.44 286 LYS A O 1
ATOM 2249 N N . ALA A 1 287 ? 0.415 -25.079 -8.834 1.00 91.56 287 ALA A N 1
ATOM 2250 C CA . ALA A 1 287 ? 1.744 -24.965 -9.445 1.00 91.56 287 ALA A CA 1
ATOM 2251 C C . ALA A 1 287 ? 2.910 -24.951 -8.430 1.00 91.56 287 ALA A C 1
ATOM 2253 O O . ALA A 1 287 ? 4.079 -24.943 -8.813 1.00 91.56 287 ALA A O 1
ATOM 2254 N N . MET A 1 288 ? 2.618 -24.936 -7.123 1.00 92.56 288 MET A N 1
ATOM 2255 C CA . MET A 1 288 ? 3.637 -25.042 -6.078 1.00 92.56 288 MET A CA 1
ATOM 2256 C C . MET A 1 288 ? 4.030 -26.500 -5.828 1.00 92.56 288 MET A C 1
ATOM 2258 O O . MET A 1 288 ? 3.231 -27.305 -5.347 1.00 92.56 288 MET A O 1
ATOM 2262 N N . HIS A 1 289 ? 5.303 -26.812 -6.054 1.00 93.44 289 HIS A N 1
ATOM 2263 C CA . HIS A 1 289 ? 5.875 -28.137 -5.854 1.00 93.44 289 HIS A CA 1
ATOM 2264 C C . HIS A 1 289 ? 6.854 -28.141 -4.679 1.00 93.44 289 HIS A C 1
ATOM 2266 O O . HIS A 1 289 ? 7.669 -27.234 -4.521 1.00 93.44 289 HIS A O 1
ATOM 2272 N N . LYS A 1 290 ? 6.807 -29.189 -3.852 1.00 95.25 290 LYS A N 1
ATOM 2273 C CA . LYS A 1 290 ? 7.801 -29.414 -2.797 1.00 95.25 290 LYS A CA 1
ATOM 2274 C C . LYS A 1 290 ? 8.982 -30.194 -3.373 1.00 95.25 290 LYS A C 1
ATOM 2276 O O . LYS A 1 290 ? 8.785 -31.271 -3.926 1.00 95.25 290 LYS A O 1
ATOM 2281 N N . SER A 1 291 ? 10.194 -29.677 -3.206 1.00 94.62 291 SER A N 1
ATOM 2282 C CA . SER A 1 291 ? 11.442 -30.363 -3.550 1.00 94.62 291 SER A CA 1
ATOM 2283 C C . SER A 1 291 ? 12.350 -30.393 -2.325 1.00 94.62 291 SER A C 1
ATOM 2285 O O . SER A 1 291 ? 12.912 -29.375 -1.921 1.00 94.62 291 SER A O 1
ATOM 2287 N N . GLY A 1 292 ? 12.436 -31.557 -1.675 1.00 93.44 292 GLY A N 1
ATOM 2288 C CA . GLY A 1 292 ? 13.180 -31.723 -0.425 1.00 93.44 292 GLY A CA 1
ATOM 2289 C C . GLY A 1 292 ? 12.740 -30.724 0.653 1.00 93.44 292 GLY A C 1
ATOM 2290 O O . GLY A 1 292 ? 11.632 -30.823 1.189 1.00 93.44 292 GLY A O 1
ATOM 2291 N N . ASN A 1 293 ? 13.621 -29.760 0.941 1.00 95.19 293 ASN A N 1
ATOM 2292 C CA . ASN A 1 293 ? 13.467 -28.770 2.010 1.00 95.19 293 ASN A CA 1
ATOM 2293 C C . ASN A 1 293 ? 12.850 -27.435 1.561 1.00 95.19 293 ASN A C 1
ATOM 2295 O O . ASN A 1 293 ? 12.660 -26.559 2.400 1.00 95.19 293 ASN A O 1
ATOM 2299 N N . PHE A 1 294 ? 12.535 -27.253 0.276 1.00 95.56 294 PHE A N 1
ATOM 2300 C CA . PHE A 1 294 ? 11.968 -26.001 -0.228 1.00 95.56 294 PHE A CA 1
ATOM 2301 C C . PHE A 1 294 ? 10.751 -26.233 -1.125 1.00 95.56 294 PHE A C 1
ATOM 2303 O O . PHE A 1 294 ? 10.510 -27.330 -1.634 1.00 95.56 294 PHE A O 1
ATOM 2310 N N . TYR A 1 295 ? 9.965 -25.174 -1.300 1.00 93.75 295 TYR A N 1
ATOM 2311 C CA . TYR A 1 295 ? 8.898 -25.113 -2.292 1.00 93.75 295 TYR A CA 1
ATOM 2312 C C . TYR A 1 295 ? 9.389 -24.313 -3.492 1.00 93.75 295 TYR A C 1
ATOM 2314 O O . TYR A 1 295 ? 10.103 -23.326 -3.325 1.00 93.75 295 TYR A O 1
ATOM 2322 N N . TRP A 1 296 ? 9.003 -24.726 -4.692 1.00 94.00 296 TRP A N 1
ATOM 2323 C CA . TRP A 1 296 ? 9.310 -24.012 -5.922 1.00 94.00 296 TRP A CA 1
ATOM 2324 C C . TRP A 1 296 ? 8.072 -23.933 -6.813 1.00 94.00 296 TRP A C 1
ATOM 2326 O O . TRP A 1 296 ? 7.182 -24.780 -6.753 1.00 94.00 296 TRP A O 1
ATOM 2336 N N . CYS A 1 297 ? 8.014 -22.882 -7.618 1.00 93.44 297 CYS A N 1
ATOM 2337 C CA . CYS A 1 297 ? 6.996 -22.655 -8.633 1.00 93.44 297 CYS A CA 1
ATOM 2338 C C . CYS A 1 297 ? 7.702 -22.004 -9.818 1.00 93.44 297 CYS A C 1
ATOM 2340 O O . CYS A 1 297 ? 8.503 -21.087 -9.626 1.00 93.44 297 CYS A O 1
ATOM 2342 N N . ARG A 1 298 ? 7.415 -22.470 -11.032 1.00 90.69 298 ARG A N 1
ATOM 2343 C CA . ARG A 1 298 ? 7.875 -21.826 -12.262 1.00 90.69 298 ARG A CA 1
ATOM 2344 C C . ARG A 1 298 ? 6.687 -21.127 -12.901 1.00 90.69 298 ARG A C 1
ATOM 2346 O O . ARG A 1 298 ? 5.652 -21.748 -13.105 1.00 90.69 298 ARG A O 1
ATOM 2353 N N . ILE A 1 299 ? 6.844 -19.840 -13.187 1.00 84.44 299 ILE A N 1
ATOM 2354 C CA . ILE A 1 299 ? 5.866 -19.070 -13.952 1.00 84.44 299 ILE A CA 1
ATOM 2355 C C . ILE A 1 299 ? 6.376 -19.059 -15.390 1.00 84.44 299 ILE A C 1
ATOM 2357 O O . ILE A 1 299 ? 7.428 -18.485 -15.664 1.00 84.44 299 ILE A O 1
ATOM 2361 N N . GLU A 1 300 ? 5.682 -19.764 -16.276 1.00 79.00 300 GLU A N 1
ATOM 2362 C CA . GLU A 1 300 ? 5.933 -19.701 -17.717 1.00 79.00 300 GLU A CA 1
ATOM 2363 C C . GLU A 1 300 ? 5.039 -18.597 -18.302 1.00 79.00 300 GLU A C 1
ATOM 2365 O O . GLU A 1 300 ? 3.871 -18.494 -17.919 1.00 79.00 300 GLU A O 1
ATOM 2370 N N . GLN A 1 301 ? 5.630 -17.722 -19.125 1.00 58.03 301 GLN A N 1
ATOM 2371 C CA . GLN A 1 301 ? 4.933 -16.655 -19.853 1.00 58.03 301 GLN A CA 1
ATOM 2372 C C . GLN A 1 301 ? 4.396 -17.177 -21.181 1.00 58.03 301 GLN A C 1
ATOM 2374 O O . GLN A 1 301 ? 5.125 -17.970 -21.821 1.00 58.03 301 GLN A O 1
#

InterPro domains:
  IPR003874 CDC45 [PF02724] (1-300)
  IPR003874 CDC45 [PTHR10507] (1-298)

Solvent-accessible surface area (backbone atoms only — not comparable to full-atom values): 17379 Å² total; per-residue (Å²): 106,71,70,54,54,52,46,22,51,55,39,38,39,39,73,74,65,78,36,54,70,69,58,49,54,46,50,46,54,69,49,52,44,50,52,48,51,53,54,53,50,60,68,73,64,65,65,83,74,92,74,78,84,73,79,89,72,90,75,87,82,85,88,85,82,96,82,80,78,76,72,81,74,77,75,75,84,71,62,49,76,44,82,43,76,41,71,63,41,52,52,31,78,78,30,23,45,54,56,13,43,67,56,15,68,68,52,24,60,65,47,38,52,94,36,73,68,14,49,50,48,54,54,49,49,34,56,75,49,71,46,54,73,72,41,36,65,34,42,40,73,74,29,55,67,71,58,54,77,38,43,68,59,35,48,65,74,47,27,56,86,61,72,43,49,62,88,69,46,41,40,80,45,49,34,38,36,53,54,77,62,51,100,83,46,78,58,50,81,78,31,59,49,39,26,60,46,43,32,42,18,34,53,27,37,57,65,58,76,54,65,64,69,60,55,71,52,50,70,71,43,64,56,41,100,85,70,44,61,29,64,70,62,53,52,50,54,50,50,54,46,50,52,51,24,46,54,53,22,53,52,26,68,66,62,76,45,57,64,55,32,40,54,26,47,53,42,23,52,53,47,44,51,50,54,48,53,52,55,47,51,41,59,76,69,58,51,67,41,80,57,95,94,44,76,48,67,84,86,84,133

Nearest PDB structures (foldseek):
  5dgo-assembly1_A  TM=9.123E-01  e=2.377E-10  Homo sapiens
  7pmk-assembly1_E  TM=8.647E-01  e=4.152E-11  Saccharomyces cerevisiae
  7qhs-assembly1_E  TM=8.603E-01  e=3.768E-11  Saccharomyces cerevisiae
  8w7m-assembly1_E  TM=8.595E-01  e=3.179E-10  Saccharomyces cerevisiae S288C
  7plo-assembly1_C  TM=8.720E-01  e=2.554E-09  Homo sapiens

Secondary structure (DSSP, 8-state):
-HHHHHHHHHHHHHHTTSS-HHHHHHIIIIIIIHHHHHHHHHHH-----S------------------PPPP--------EEEEEEE--TTTTTSBHHHHHHH-HHHHHHHTTTSHHHHHHHHHHHHHTT--HHHHHSBGGGS-HHHHHTHHHHHHHHGGGGT--HHHHEEEEEEEE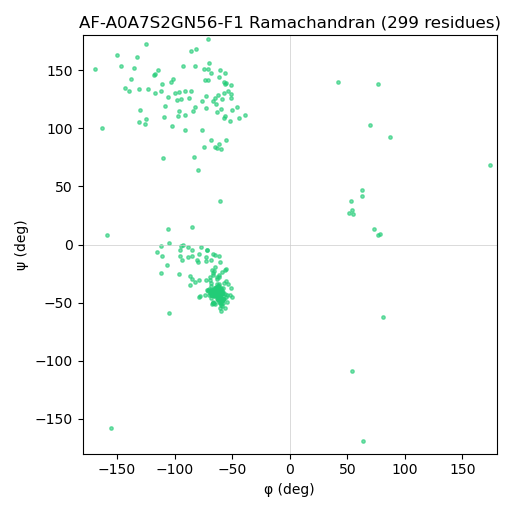---SSTT--SSTTSEEEHHHHHHHHHHHHH---GGGSSTTGGGSPB-TTSSBPHHHHHHHHHHHHHHHHHHHHHHHTT--HHHHHHHHHHHHHHHHHHHHHHHHHHHTT--EEETTEEE-----

Mean predicted aligned error: 9.78 Å

pLDDT: mean 84.04, std 18.2, range [37.03, 98.0]

Radius of gyration: 25.75 Å; Cα contacts (8 Å, |Δi|>4): 325; chains: 1; bounding box: 47×98×55 Å